Protein AF-A0A349J8S7-F1 (afdb_monomer)

Foldseek 3Di:
DDDDDDDDDDDDDDDPDDDDDDDDDDPPPDDPPPPPPPPPPDPPPPDPDPPPPPPDDDDDDDDDDDDDDDDPPPDDVVVVVVVVVVVVVVVPDDDDPDDDDDDPCVPVDDPDDDQFDWDWDWDFDADPVRHTDTDIDTDGPDDDDDPPDDDPPDDDDPDDLPPLVVLLPDAQPDDLDPVLLVLLLVVCVVPPCLQQNLLQNRQLHVCSVPDPDRDRLQECVLVPGHLSNQLSCQQPNDDPGHHCPVPAPSSSSSSNSSNSNVSSVLSVLLVVLVVVLVVLVVVCVVPVPPPPSVVVNVVSVVVNVVSVVVSCVSRVDHSNVVVVPDPPPPPPPPDPPDPDPPPDD

Structure (mmCIF, N/CA/C/O backbone):
data_AF-A0A349J8S7-F1
#
_entry.id   AF-A0A349J8S7-F1
#
loop_
_atom_site.group_PDB
_atom_site.id
_atom_site.type_symbol
_atom_site.label_atom_id
_atom_site.label_alt_id
_atom_site.label_comp_id
_atom_site.label_asym_id
_atom_site.label_entity_id
_atom_site.label_seq_id
_atom_site.pdbx_PDB_ins_code
_atom_site.Cartn_x
_atom_site.Cartn_y
_atom_site.Cartn_z
_atom_site.occupancy
_atom_site.B_iso_or_equiv
_atom_site.auth_seq_id
_atom_site.auth_comp_id
_atom_site.auth_asym_id
_atom_site.auth_atom_id
_atom_site.pdbx_PDB_model_num
ATOM 1 N N . MET A 1 1 ? -26.084 45.121 -48.973 1.00 36.34 1 MET A N 1
ATOM 2 C CA . MET A 1 1 ? -25.899 46.391 -48.233 1.00 36.34 1 MET A CA 1
ATOM 3 C C . MET A 1 1 ? -26.269 46.147 -46.775 1.00 36.34 1 MET A C 1
ATOM 5 O O . MET A 1 1 ? -27.250 45.434 -46.602 1.00 36.34 1 MET A O 1
ATOM 9 N N . PRO A 1 2 ? -25.594 46.707 -45.751 1.00 48.50 2 PRO A N 1
ATOM 10 C CA . PRO A 1 2 ? -24.367 47.517 -45.728 1.00 48.50 2 PRO A CA 1
ATOM 11 C C . PRO A 1 2 ? -23.280 46.864 -44.807 1.00 48.50 2 PRO A C 1
ATOM 13 O O . PRO A 1 2 ? -23.563 45.965 -44.027 1.00 48.50 2 PRO A O 1
ATOM 16 N N . SER A 1 3 ? -21.985 47.006 -45.102 1.00 29.94 3 SER A N 1
ATOM 17 C CA . SER A 1 3 ? -21.029 48.027 -44.622 1.00 29.94 3 SER A CA 1
ATOM 18 C C . SER A 1 3 ? -20.182 47.612 -43.407 1.00 29.94 3 SER A C 1
ATOM 20 O O . SER A 1 3 ? -20.653 47.486 -42.282 1.00 29.94 3 SER A O 1
ATOM 22 N N . ALA A 1 4 ? -18.891 47.487 -43.704 1.00 41.19 4 ALA A N 1
ATOM 23 C CA . ALA A 1 4 ? -17.713 47.525 -42.850 1.00 41.19 4 ALA A CA 1
ATOM 24 C C . ALA A 1 4 ? -17.832 48.250 -41.498 1.00 41.19 4 ALA A C 1
ATOM 26 O O . ALA A 1 4 ? -18.293 49.384 -41.427 1.00 41.19 4 ALA A O 1
ATOM 27 N N . THR A 1 5 ? -17.156 47.699 -40.487 1.00 33.62 5 THR A N 1
ATOM 28 C CA . THR A 1 5 ? -16.326 48.521 -39.596 1.00 33.62 5 THR A CA 1
ATOM 29 C C . THR A 1 5 ? -14.959 47.876 -39.380 1.00 33.62 5 THR A C 1
ATOM 31 O O . THR A 1 5 ? -14.798 46.750 -38.924 1.00 33.62 5 THR A O 1
ATOM 34 N N . ARG A 1 6 ? -13.953 48.649 -39.776 1.00 38.03 6 ARG A N 1
ATOM 35 C CA . ARG A 1 6 ? -12.516 48.416 -39.689 1.00 38.03 6 ARG A CA 1
ATOM 36 C C . ARG A 1 6 ? -12.060 48.892 -38.305 1.00 38.03 6 ARG A C 1
ATOM 38 O O . ARG A 1 6 ? -12.249 50.065 -37.998 1.00 38.03 6 ARG A O 1
ATOM 45 N N . ARG A 1 7 ? -11.417 48.050 -37.488 1.00 33.09 7 ARG A N 1
ATOM 46 C CA . ARG A 1 7 ? -10.595 48.523 -36.354 1.00 33.09 7 ARG A CA 1
ATOM 47 C C . ARG A 1 7 ? -9.197 47.915 -36.390 1.00 33.09 7 ARG A C 1
ATOM 49 O O . ARG A 1 7 ? -8.947 46.790 -35.991 1.00 33.09 7 ARG A O 1
ATOM 56 N N . ASN A 1 8 ? -8.351 48.726 -37.011 1.00 31.80 8 ASN A N 1
ATOM 57 C CA . ASN A 1 8 ? -6.968 49.077 -36.720 1.00 31.80 8 ASN A CA 1
ATOM 58 C C . ASN A 1 8 ? -6.092 48.125 -35.880 1.00 31.80 8 ASN A C 1
ATOM 60 O O . ASN A 1 8 ? -6.350 47.865 -34.709 1.00 31.80 8 ASN A O 1
ATOM 64 N N . ARG A 1 9 ? -4.968 47.733 -36.494 1.00 37.19 9 ARG A N 1
ATOM 65 C CA . ARG A 1 9 ? -3.795 47.118 -35.868 1.00 37.19 9 ARG A CA 1
ATOM 66 C C . ARG A 1 9 ? -3.125 48.111 -34.913 1.00 37.19 9 ARG A C 1
ATOM 68 O O . ARG A 1 9 ? -2.659 49.153 -35.363 1.00 37.19 9 ARG A O 1
ATOM 75 N N . SER A 1 10 ? -2.923 47.720 -33.660 1.00 32.47 10 SER A N 1
ATOM 76 C CA . SER A 1 10 ? -1.802 48.203 -32.850 1.00 32.47 10 SER A CA 1
ATOM 77 C C . SER A 1 10 ? -0.837 47.038 -32.621 1.00 32.47 10 SER A C 1
ATOM 79 O O . SER A 1 10 ? -1.149 46.036 -31.984 1.00 32.47 10 SER A O 1
ATOM 81 N N . ARG A 1 11 ? 0.351 47.147 -33.225 1.00 37.38 11 ARG A N 1
ATOM 82 C CA . ARG A 1 11 ? 1.512 46.325 -32.883 1.00 37.38 11 ARG A CA 1
ATOM 83 C C . ARG A 1 11 ? 1.935 46.714 -31.469 1.00 37.38 11 ARG A C 1
ATOM 85 O O . ARG A 1 11 ? 2.412 47.826 -31.277 1.00 37.38 11 ARG A O 1
ATOM 92 N N . VAL A 1 12 ? 1.797 45.803 -30.514 1.00 34.16 12 VAL A N 1
ATOM 93 C CA . VAL A 1 12 ? 2.482 45.904 -29.223 1.00 34.16 12 VAL A CA 1
ATOM 94 C C . VAL A 1 12 ? 3.615 44.888 -29.263 1.00 34.16 12 VAL A C 1
ATOM 96 O O . VAL A 1 12 ? 3.387 43.688 -29.409 1.00 34.16 12 VAL A O 1
ATOM 99 N N . GLY A 1 13 ? 4.844 45.402 -29.274 1.00 29.88 13 GLY A N 1
ATOM 100 C CA . GLY A 1 13 ? 6.060 44.602 -29.267 1.00 29.88 13 GLY A CA 1
ATOM 101 C C . GLY A 1 13 ? 6.158 43.784 -27.985 1.00 29.88 13 GLY A C 1
ATOM 102 O O . GLY A 1 13 ? 5.868 44.275 -26.897 1.00 29.88 13 GLY A O 1
ATOM 103 N N . TRP A 1 14 ? 6.576 42.532 -28.128 1.00 28.39 14 TRP A N 1
ATOM 104 C CA . TRP A 1 14 ? 6.956 41.692 -27.002 1.00 28.39 14 TRP A CA 1
ATOM 105 C C . TRP A 1 14 ? 8.307 42.185 -26.470 1.00 28.39 14 TRP A C 1
ATOM 107 O O . TRP A 1 14 ? 9.257 42.255 -27.255 1.00 28.39 14 TRP A O 1
ATOM 117 N N . PRO A 1 15 ? 8.441 42.527 -25.178 1.00 31.80 15 PRO A N 1
ATOM 118 C CA . PRO A 1 15 ? 9.747 42.816 -24.613 1.00 31.80 15 PRO A CA 1
ATOM 119 C C . PRO A 1 15 ? 10.576 41.528 -24.578 1.00 31.80 15 PRO A C 1
ATOM 121 O O . PRO A 1 15 ? 10.285 40.580 -23.850 1.00 31.80 15 PRO A O 1
ATOM 124 N N . THR A 1 16 ? 11.631 41.494 -25.390 1.00 40.97 16 THR A N 1
ATOM 125 C CA . THR A 1 16 ? 12.710 40.514 -25.303 1.00 40.97 16 THR A CA 1
ATOM 126 C C . THR A 1 16 ? 13.601 40.867 -24.118 1.00 40.97 16 THR A C 1
ATOM 128 O O . THR A 1 16 ? 14.584 41.591 -24.264 1.00 40.97 16 THR A O 1
ATOM 131 N N . THR A 1 17 ? 13.285 40.343 -22.940 1.00 31.23 17 THR A N 1
ATOM 132 C CA . THR A 1 17 ? 14.226 40.295 -21.818 1.00 31.23 17 THR A CA 1
ATOM 133 C C . THR A 1 17 ? 14.377 38.845 -21.373 1.00 31.23 17 THR A C 1
ATOM 135 O O . THR A 1 17 ? 13.519 38.256 -20.725 1.00 31.23 17 THR A O 1
ATOM 138 N N . ARG A 1 18 ? 15.492 38.231 -21.789 1.00 31.16 18 ARG A N 1
ATOM 139 C CA . ARG A 1 18 ? 15.965 36.953 -21.243 1.00 31.16 18 ARG A CA 1
ATOM 140 C C . ARG A 1 18 ? 16.332 37.169 -19.771 1.00 31.16 18 ARG A C 1
ATOM 142 O O . ARG A 1 18 ? 17.189 38.015 -19.515 1.00 31.16 18 ARG A O 1
ATOM 149 N N . PRO A 1 19 ? 15.808 36.386 -18.817 1.00 31.06 19 PRO A N 1
ATOM 150 C CA . PRO A 1 19 ? 16.457 36.258 -17.525 1.00 31.06 19 PRO A CA 1
ATOM 151 C C . PRO A 1 19 ? 17.762 35.482 -17.726 1.00 31.06 19 PRO A C 1
ATOM 153 O O . PRO A 1 19 ? 17.784 34.423 -18.359 1.00 31.06 19 PRO A O 1
ATOM 156 N N . SER A 1 20 ? 18.863 36.028 -17.219 1.00 30.11 20 SER A N 1
ATOM 157 C CA . SER A 1 20 ? 20.150 35.349 -17.156 1.00 30.11 20 SER A CA 1
ATOM 158 C C . SER A 1 20 ? 20.009 34.066 -16.333 1.00 30.11 20 SER A C 1
ATOM 160 O O . SER A 1 20 ? 19.660 34.083 -15.155 1.00 30.11 20 SER A O 1
ATOM 162 N N . ALA A 1 21 ? 20.271 32.927 -16.971 1.00 30.14 21 ALA A N 1
ATOM 163 C CA . ALA A 1 21 ? 20.356 31.646 -16.294 1.00 30.14 21 ALA A CA 1
ATOM 164 C C . ALA A 1 21 ? 21.567 31.664 -15.349 1.00 30.14 21 ALA A C 1
ATOM 166 O O . ALA A 1 21 ? 22.716 31.572 -15.788 1.00 30.14 21 ALA A O 1
ATOM 167 N N . SER A 1 22 ? 21.319 31.778 -14.045 1.00 30.50 22 SER A N 1
ATOM 168 C CA . SER A 1 22 ? 22.316 31.442 -13.040 1.00 30.50 22 SER A CA 1
ATOM 169 C C . SER A 1 22 ? 22.595 29.938 -13.137 1.00 30.50 22 SER A C 1
ATOM 171 O O . SER A 1 22 ? 21.717 29.089 -12.981 1.00 30.50 22 SER A O 1
ATOM 173 N N . ARG A 1 23 ? 23.841 29.592 -13.475 1.00 37.34 23 ARG A N 1
ATOM 174 C CA . ARG A 1 23 ? 24.335 28.212 -13.478 1.00 37.34 23 ARG A CA 1
ATOM 175 C C . ARG A 1 23 ? 24.343 27.681 -12.045 1.00 37.34 23 ARG A C 1
ATOM 177 O O . ARG A 1 23 ? 25.312 27.871 -11.320 1.00 37.34 23 ARG A O 1
ATOM 184 N N . ALA A 1 24 ? 23.297 26.962 -11.664 1.00 29.41 24 ALA A N 1
ATOM 185 C CA . ALA A 1 24 ? 23.321 26.044 -10.534 1.00 29.41 24 ALA A CA 1
ATOM 186 C C . ALA A 1 24 ? 23.024 24.639 -11.070 1.00 29.41 24 ALA A C 1
ATOM 188 O O . ALA A 1 24 ? 21.874 24.259 -11.271 1.00 29.41 24 ALA A O 1
ATOM 189 N N . GLY A 1 25 ? 24.085 23.891 -11.385 1.00 33.78 25 GLY A N 1
ATOM 190 C CA . GLY A 1 25 ? 23.973 22.492 -11.798 1.00 33.78 25 GLY A CA 1
ATOM 191 C C . GLY A 1 25 ? 23.400 21.609 -10.679 1.00 33.78 25 GLY A C 1
ATOM 192 O O . GLY A 1 25 ? 23.454 21.986 -9.504 1.00 33.78 25 GLY A O 1
ATOM 193 N N . PRO A 1 26 ? 22.866 20.421 -11.008 1.00 31.34 26 PRO A N 1
ATOM 194 C CA . PRO A 1 26 ? 22.327 19.512 -10.006 1.00 31.34 26 PRO A CA 1
ATOM 195 C C . PRO A 1 26 ? 23.436 19.078 -9.040 1.00 31.34 26 PRO A C 1
ATOM 197 O O . PRO A 1 26 ? 24.468 18.531 -9.442 1.00 31.34 26 PRO A O 1
ATOM 200 N N . ARG A 1 27 ? 23.224 19.329 -7.742 1.00 29.59 27 ARG A N 1
ATOM 201 C CA . ARG A 1 27 ? 24.098 18.846 -6.670 1.00 29.59 27 ARG A CA 1
ATOM 202 C C . ARG A 1 27 ? 24.069 17.319 -6.685 1.00 29.59 27 ARG A C 1
ATOM 204 O O . ARG A 1 27 ? 23.080 16.694 -6.315 1.00 29.59 27 ARG A O 1
ATOM 211 N N . ARG A 1 28 ? 25.175 16.729 -7.137 1.00 27.38 28 ARG A N 1
ATOM 212 C CA . ARG A 1 28 ? 25.479 15.301 -7.020 1.00 27.38 28 ARG A CA 1
ATOM 213 C C . ARG A 1 28 ? 25.422 14.927 -5.537 1.00 27.38 28 ARG A C 1
ATOM 215 O O . ARG A 1 28 ? 26.274 15.368 -4.767 1.00 27.38 28 ARG A O 1
ATOM 222 N N . TRP A 1 29 ? 24.453 14.109 -5.142 1.00 25.08 29 TRP A N 1
ATOM 223 C CA . TRP A 1 29 ? 24.504 13.410 -3.863 1.00 25.08 29 TRP A CA 1
ATOM 224 C C . TRP A 1 29 ? 25.683 12.431 -3.917 1.00 25.08 29 TRP A C 1
ATOM 226 O O . TRP A 1 29 ? 25.614 11.375 -4.541 1.00 25.08 29 TRP A O 1
ATOM 236 N N . ARG A 1 30 ? 26.819 12.831 -3.336 1.00 27.11 30 ARG A N 1
ATOM 237 C CA . ARG A 1 30 ? 27.933 11.929 -3.035 1.00 27.11 30 ARG A CA 1
ATOM 238 C C . ARG A 1 30 ? 27.536 11.141 -1.791 1.00 27.11 30 ARG A C 1
ATOM 240 O O . ARG A 1 30 ? 27.530 11.693 -0.697 1.00 27.11 30 ARG A O 1
ATOM 247 N N . LEU A 1 31 ? 27.199 9.867 -1.967 1.00 30.06 31 LEU A N 1
ATOM 248 C CA . LEU A 1 31 ? 27.189 8.918 -0.857 1.00 30.06 31 LEU A CA 1
ATOM 249 C C . LEU A 1 31 ? 28.616 8.843 -0.280 1.00 30.06 31 LEU A C 1
ATOM 251 O O . LEU A 1 31 ? 29.570 8.781 -1.066 1.00 30.06 31 LEU A O 1
ATOM 255 N N . PRO A 1 32 ? 28.805 8.853 1.050 1.00 27.39 32 PRO A N 1
ATOM 256 C CA . PRO A 1 32 ? 30.096 8.526 1.629 1.00 27.39 32 PRO A CA 1
ATOM 257 C C . PRO A 1 32 ? 30.389 7.053 1.323 1.00 27.39 32 PRO A C 1
ATOM 259 O O . PRO A 1 32 ? 29.716 6.151 1.818 1.00 27.39 32 PRO A O 1
ATOM 262 N N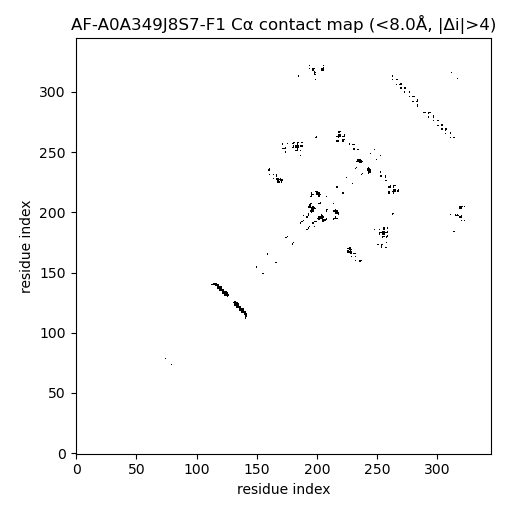 . MET A 1 33 ? 31.383 6.816 0.465 1.00 26.75 33 MET A N 1
ATOM 263 C CA . MET A 1 33 ? 31.982 5.499 0.262 1.00 26.75 33 MET A CA 1
ATOM 264 C C . MET A 1 33 ? 32.476 4.992 1.618 1.00 26.75 33 MET A C 1
ATOM 266 O O . MET A 1 33 ? 33.454 5.505 2.167 1.00 26.75 33 MET A O 1
ATOM 270 N N . ARG A 1 34 ? 31.790 3.991 2.171 1.00 28.05 34 ARG A N 1
ATOM 271 C CA . ARG A 1 34 ? 32.289 3.216 3.302 1.00 28.05 34 ARG A CA 1
ATOM 272 C C . ARG A 1 34 ? 33.527 2.475 2.809 1.00 28.05 34 ARG A C 1
ATOM 274 O O . ARG A 1 34 ? 33.451 1.647 1.906 1.00 28.05 34 ARG A O 1
ATOM 281 N N . ASN A 1 35 ? 34.677 2.853 3.351 1.00 31.41 35 ASN A N 1
ATOM 282 C CA . ASN A 1 35 ? 35.974 2.296 3.004 1.00 31.41 35 ASN A CA 1
ATOM 283 C C . ASN A 1 35 ? 36.093 0.889 3.609 1.00 31.41 35 ASN A C 1
ATOM 285 O O . ASN A 1 35 ? 36.685 0.706 4.671 1.00 31.41 35 ASN A O 1
ATOM 289 N N . GLU A 1 36 ? 35.490 -0.108 2.966 1.00 30.56 36 GLU A N 1
ATOM 290 C CA . GLU A 1 36 ? 35.790 -1.503 3.264 1.00 30.56 36 GLU A CA 1
ATOM 291 C C . GLU A 1 36 ? 37.111 -1.860 2.587 1.00 30.56 36 GLU A C 1
ATOM 293 O O . GLU A 1 36 ? 37.172 -2.219 1.411 1.00 30.56 36 GLU A O 1
ATOM 298 N N . ARG A 1 37 ? 38.199 -1.741 3.357 1.00 30.02 37 ARG A N 1
ATOM 299 C CA . ARG A 1 37 ? 39.481 -2.370 3.036 1.00 30.02 37 ARG A CA 1
ATOM 300 C C . ARG A 1 37 ? 39.265 -3.883 2.959 1.00 30.02 37 ARG A C 1
ATOM 302 O O . ARG A 1 37 ? 39.453 -4.591 3.945 1.00 30.02 37 ARG A O 1
ATOM 309 N N . ARG A 1 38 ? 38.906 -4.401 1.784 1.00 33.16 38 ARG A N 1
ATOM 310 C CA . ARG A 1 38 ? 39.149 -5.809 1.469 1.00 33.16 38 ARG A CA 1
ATOM 311 C C . ARG A 1 38 ? 40.657 -5.972 1.339 1.00 33.16 38 ARG A C 1
ATOM 313 O O . ARG A 1 38 ? 41.271 -5.416 0.430 1.00 33.16 38 ARG A O 1
ATOM 320 N N . LYS A 1 39 ? 41.256 -6.689 2.294 1.00 27.20 39 LYS A N 1
ATOM 321 C CA . LYS A 1 39 ? 42.612 -7.225 2.165 1.00 27.20 39 LYS A CA 1
ATOM 322 C C . LYS A 1 39 ? 42.675 -7.981 0.839 1.00 27.20 39 LYS A C 1
ATOM 324 O O . LYS A 1 39 ? 42.011 -8.998 0.670 1.00 27.20 39 LYS A O 1
ATOM 329 N N . ALA A 1 40 ? 43.442 -7.447 -0.104 1.00 30.39 40 ALA A N 1
ATOM 330 C CA . ALA A 1 40 ? 43.880 -8.187 -1.268 1.00 30.39 40 ALA A CA 1
ATOM 331 C C . ALA A 1 40 ? 44.886 -9.233 -0.778 1.00 30.39 40 ALA A C 1
ATOM 333 O O . ALA A 1 40 ? 46.055 -8.925 -0.557 1.00 30.39 40 ALA A O 1
ATOM 334 N N . GLU A 1 41 ? 44.426 -10.460 -0.551 1.00 32.09 41 GLU A N 1
ATOM 335 C CA . GLU A 1 41 ? 45.334 -11.597 -0.488 1.00 32.09 41 GLU A CA 1
ATOM 336 C C . GLU A 1 41 ? 45.823 -11.875 -1.909 1.00 32.09 41 GLU A C 1
ATOM 338 O O . GLU A 1 41 ? 45.068 -12.250 -2.807 1.00 32.09 41 GLU A O 1
ATOM 343 N N . GLY A 1 42 ? 47.108 -11.594 -2.122 1.00 33.72 42 GLY A N 1
ATOM 344 C CA . GLY A 1 42 ? 47.819 -11.864 -3.359 1.00 33.72 42 GLY A CA 1
ATOM 345 C C . GLY A 1 42 ? 47.888 -13.363 -3.628 1.00 33.72 42 GLY A C 1
ATOM 346 O O . GLY A 1 42 ? 48.829 -14.038 -3.218 1.00 33.72 42 GLY A O 1
ATOM 347 N N . GLY A 1 43 ? 46.913 -13.873 -4.375 1.00 26.61 43 GLY A N 1
ATOM 348 C CA . GLY A 1 43 ? 46.993 -15.168 -5.033 1.00 26.61 43 GLY A CA 1
ATOM 349 C C . GLY A 1 43 ? 47.994 -15.098 -6.183 1.00 26.61 43 GLY A C 1
ATOM 350 O O . GLY A 1 43 ? 47.661 -14.698 -7.297 1.00 26.61 43 GLY A O 1
ATOM 351 N N . ARG A 1 44 ? 49.244 -15.465 -5.894 1.00 26.94 44 ARG A N 1
ATOM 352 C CA . ARG A 1 44 ? 50.320 -15.709 -6.861 1.00 26.94 44 ARG A CA 1
ATOM 353 C C . ARG A 1 44 ? 49.782 -16.612 -7.984 1.00 26.94 44 ARG A C 1
ATOM 355 O O . ARG A 1 44 ? 49.607 -17.809 -7.772 1.00 26.94 44 ARG A O 1
ATOM 362 N N . ARG A 1 45 ? 49.524 -16.047 -9.173 1.00 33.84 45 ARG A N 1
ATOM 363 C CA . ARG A 1 45 ? 49.237 -16.809 -10.400 1.00 33.84 45 ARG A CA 1
ATOM 364 C C . ARG A 1 45 ? 50.442 -17.706 -10.687 1.00 33.84 45 ARG A C 1
ATOM 366 O O . ARG A 1 45 ? 51.426 -17.257 -11.264 1.00 33.84 45 ARG A O 1
ATOM 373 N N . LYS A 1 46 ? 50.389 -18.968 -10.259 1.00 33.66 46 LYS A N 1
ATOM 374 C CA . LYS A 1 46 ? 51.223 -20.010 -10.854 1.00 33.66 46 LYS A CA 1
ATOM 375 C C . LYS A 1 46 ? 50.590 -20.315 -12.203 1.00 33.66 46 LYS A C 1
ATOM 377 O O . LYS A 1 46 ? 49.475 -20.821 -12.259 1.00 33.66 46 LYS A O 1
ATOM 382 N N . GLY A 1 47 ? 51.271 -19.919 -13.274 1.00 29.56 47 GLY A N 1
ATOM 383 C CA . GLY A 1 47 ? 50.920 -20.358 -14.612 1.00 29.56 47 GLY A CA 1
ATOM 384 C C . GLY A 1 47 ? 50.951 -21.879 -14.643 1.00 29.56 47 GLY A C 1
ATOM 385 O O . GLY A 1 47 ? 52.004 -22.481 -14.447 1.00 29.56 47 GLY A O 1
ATOM 386 N N . CYS A 1 48 ? 49.799 -22.498 -14.875 1.00 30.08 48 CYS A N 1
ATOM 387 C CA . CYS A 1 48 ? 49.771 -23.822 -15.463 1.00 30.08 48 CYS A CA 1
ATOM 388 C C . CYS A 1 48 ? 50.210 -23.630 -16.911 1.00 30.08 48 CYS A C 1
ATOM 390 O O . CYS A 1 48 ? 49.426 -23.263 -17.780 1.00 30.08 48 CYS A O 1
ATOM 392 N N . THR A 1 49 ? 51.506 -23.799 -17.152 1.00 33.03 49 THR A N 1
ATOM 393 C CA . THR A 1 49 ? 52.004 -24.166 -18.470 1.00 33.03 49 THR A CA 1
ATOM 394 C C . THR A 1 49 ? 51.204 -25.380 -18.926 1.00 33.03 49 THR A C 1
ATOM 396 O O . THR A 1 49 ? 51.302 -26.444 -18.312 1.00 33.03 49 THR A O 1
ATOM 399 N N . ASN A 1 50 ? 50.405 -25.220 -19.978 1.00 35.03 50 ASN A N 1
ATOM 400 C CA . ASN A 1 50 ? 49.916 -26.344 -20.758 1.00 35.03 50 ASN A CA 1
ATOM 401 C C . ASN A 1 50 ? 51.148 -27.068 -21.305 1.00 35.03 50 ASN A C 1
ATOM 403 O O . ASN A 1 50 ? 51.742 -26.644 -22.295 1.00 35.03 50 ASN A O 1
ATOM 407 N N . ALA A 1 51 ? 51.564 -28.134 -20.626 1.00 31.36 51 ALA A N 1
ATOM 408 C CA . ALA A 1 51 ? 52.469 -29.110 -21.197 1.00 31.36 51 ALA A CA 1
ATOM 409 C C . ALA A 1 51 ? 51.691 -29.842 -22.295 1.00 31.36 51 ALA A C 1
ATOM 411 O O . ALA A 1 51 ? 51.040 -30.856 -22.058 1.00 31.36 51 ALA A O 1
ATOM 412 N N . VAL A 1 52 ? 51.718 -29.281 -23.503 1.00 34.66 52 VAL A N 1
ATOM 413 C CA . VAL A 1 52 ? 51.416 -30.024 -24.722 1.00 34.66 52 VAL A CA 1
ATOM 414 C C . VAL A 1 52 ? 52.527 -31.059 -24.849 1.00 34.66 52 VAL A C 1
ATOM 416 O O . VAL A 1 52 ? 53.640 -30.746 -25.270 1.00 34.66 52 VAL A O 1
ATOM 419 N N . VAL A 1 53 ? 52.257 -32.289 -24.419 1.00 32.53 53 VAL A N 1
ATOM 420 C CA . VAL A 1 53 ? 53.137 -33.423 -24.699 1.00 32.53 53 VAL A CA 1
ATOM 421 C C . VAL A 1 53 ? 52.980 -33.734 -26.185 1.00 32.53 53 VAL A C 1
ATOM 423 O O . VAL A 1 53 ? 52.075 -34.450 -26.603 1.00 32.53 53 VAL A O 1
ATOM 426 N N . ALA A 1 54 ? 53.844 -33.135 -27.002 1.00 33.94 54 ALA A N 1
ATOM 427 C CA . ALA A 1 54 ? 54.030 -33.536 -28.384 1.00 33.94 54 ALA A CA 1
ATOM 428 C C . ALA A 1 54 ? 54.646 -34.942 -28.389 1.00 33.94 54 ALA A C 1
ATOM 430 O O . ALA A 1 54 ? 55.836 -35.114 -28.119 1.00 33.94 54 ALA A O 1
ATOM 431 N N . VAL A 1 55 ? 53.834 -35.959 -28.678 1.00 33.19 55 VAL A N 1
ATOM 432 C CA . VAL A 1 55 ? 54.326 -37.313 -28.950 1.00 33.19 55 VAL A CA 1
ATOM 433 C C . VAL A 1 55 ? 55.030 -37.274 -30.305 1.00 33.19 55 VAL A C 1
ATOM 435 O O . VAL A 1 55 ? 54.407 -37.323 -31.363 1.00 33.19 55 VAL A O 1
ATOM 438 N N . ARG A 1 56 ? 56.354 -37.119 -30.275 1.00 34.09 56 ARG A N 1
ATOM 439 C CA . ARG A 1 56 ? 57.215 -37.230 -31.452 1.00 34.09 56 ARG A CA 1
ATOM 440 C C . ARG A 1 56 ? 57.365 -38.720 -31.765 1.00 34.09 56 ARG A C 1
ATOM 442 O O . ARG A 1 56 ? 58.048 -39.434 -31.040 1.00 34.09 56 ARG A O 1
ATOM 449 N N . ALA A 1 57 ? 56.704 -39.197 -32.816 1.00 37.44 57 ALA A N 1
ATOM 450 C CA . ALA A 1 57 ? 56.892 -40.555 -33.314 1.00 37.44 57 ALA A CA 1
ATOM 451 C C . ALA A 1 57 ? 58.275 -40.667 -33.979 1.00 37.44 57 ALA A C 1
ATOM 453 O O . ALA A 1 57 ? 58.454 -40.282 -35.132 1.00 37.44 57 ALA A O 1
ATOM 454 N N . SER A 1 58 ? 59.271 -41.163 -33.246 1.00 39.38 58 SER A N 1
ATOM 455 C CA . SER A 1 58 ? 60.527 -41.642 -33.823 1.00 39.38 58 SER A CA 1
ATOM 456 C C . SER A 1 58 ? 60.347 -43.103 -34.234 1.00 39.38 58 SER A C 1
ATOM 458 O O . SER A 1 58 ? 60.204 -43.983 -33.387 1.00 39.38 58 SER A O 1
ATOM 460 N N . HIS A 1 59 ? 60.317 -43.357 -35.542 1.00 42.56 59 HIS A N 1
ATOM 461 C CA . HIS A 1 59 ? 60.503 -44.696 -36.090 1.00 42.56 59 HIS A CA 1
ATOM 462 C C . HIS A 1 59 ? 61.956 -45.108 -35.886 1.00 42.56 59 HIS A C 1
ATOM 464 O O . HIS A 1 59 ? 62.827 -44.655 -36.623 1.00 42.56 59 HIS A O 1
ATOM 470 N N . ASP A 1 60 ? 62.191 -45.981 -34.912 1.00 36.25 60 ASP A N 1
ATOM 471 C CA . ASP A 1 60 ? 63.441 -46.718 -34.811 1.00 36.25 60 ASP A CA 1
ATOM 472 C C . ASP A 1 60 ? 63.125 -48.217 -34.772 1.00 36.25 60 ASP A C 1
ATOM 474 O O . ASP A 1 60 ? 62.411 -48.709 -33.895 1.00 36.25 60 ASP A O 1
ATOM 478 N N . ARG A 1 61 ? 63.562 -48.929 -35.815 1.00 47.56 61 ARG A N 1
ATOM 479 C CA . ARG A 1 61 ? 63.384 -50.376 -35.967 1.00 47.56 61 ARG A CA 1
ATOM 480 C C . ARG A 1 61 ? 64.574 -51.053 -35.308 1.00 47.56 61 ARG A C 1
ATOM 482 O O . ARG A 1 61 ? 65.659 -51.068 -35.875 1.00 47.56 61 ARG A O 1
ATOM 489 N N . SER A 1 62 ? 64.354 -51.661 -34.150 1.00 41.78 62 SER A N 1
ATOM 490 C CA . SER A 1 62 ? 65.293 -52.610 -33.546 1.00 41.78 62 SER A CA 1
ATOM 491 C C . SER A 1 62 ? 64.576 -53.931 -33.242 1.00 41.78 62 SER A C 1
ATOM 493 O O . SER A 1 62 ? 63.392 -53.906 -32.896 1.00 41.78 62 SER A O 1
ATOM 495 N N . PRO A 1 63 ? 65.237 -55.088 -33.436 1.00 46.38 63 PRO A N 1
ATOM 496 C CA . PRO A 1 63 ? 64.580 -56.385 -33.428 1.00 46.38 63 PRO A CA 1
ATOM 497 C C . PRO A 1 63 ? 64.218 -56.838 -32.013 1.00 46.38 63 PRO A C 1
ATOM 499 O O . PRO A 1 63 ? 64.888 -56.526 -31.031 1.00 46.38 63 PRO A O 1
ATOM 502 N N . MET A 1 64 ? 63.126 -57.594 -31.960 1.00 46.03 64 MET A N 1
ATOM 503 C CA . MET A 1 64 ? 62.506 -58.166 -30.774 1.00 46.03 64 MET A CA 1
ATOM 504 C C . MET A 1 64 ? 63.510 -58.948 -29.917 1.00 46.03 64 MET A C 1
ATOM 506 O O . MET A 1 64 ? 64.068 -59.951 -30.357 1.00 46.03 64 MET A O 1
ATOM 510 N N . SER A 1 65 ? 63.650 -58.539 -28.660 1.00 44.53 65 SER A N 1
ATOM 511 C CA . SER A 1 65 ? 64.061 -59.414 -27.567 1.00 44.53 65 SER A CA 1
ATOM 512 C C . SER A 1 65 ? 63.011 -59.319 -26.462 1.00 44.53 65 SER A C 1
ATOM 514 O O . SER A 1 65 ? 62.640 -58.245 -25.992 1.00 44.53 65 SER A O 1
ATOM 516 N N . SER A 1 66 ? 62.440 -60.471 -26.138 1.00 51.16 66 SER A N 1
ATOM 517 C CA . SER A 1 66 ? 61.299 -60.654 -25.249 1.00 51.16 66 SER A CA 1
ATOM 518 C C . SER A 1 66 ? 61.617 -60.209 -23.814 1.00 51.16 66 SER A C 1
ATOM 520 O O . SER A 1 66 ? 62.505 -60.809 -23.203 1.00 51.16 66 SER A O 1
ATOM 522 N N . PRO A 1 67 ? 60.883 -59.256 -23.204 1.00 48.97 67 PRO A N 1
ATOM 523 C 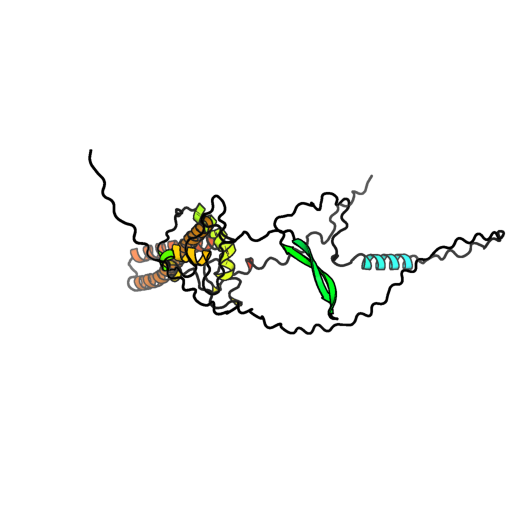CA . PRO A 1 67 ? 60.883 -59.129 -21.760 1.00 48.97 67 PRO A CA 1
ATOM 524 C C . PRO A 1 67 ? 59.843 -60.087 -21.177 1.00 48.97 67 PRO A C 1
ATOM 526 O O . PRO A 1 67 ? 58.658 -60.080 -21.510 1.00 48.97 67 PRO A O 1
ATOM 529 N N . ILE A 1 68 ? 60.349 -60.944 -20.306 1.00 50.62 68 ILE A N 1
ATOM 530 C CA . ILE A 1 68 ? 59.629 -61.899 -19.479 1.00 50.62 68 ILE A CA 1
ATOM 531 C C . ILE A 1 68 ? 58.493 -61.181 -18.734 1.00 50.62 68 ILE A C 1
ATOM 533 O O . ILE A 1 68 ? 58.714 -60.250 -17.962 1.00 50.62 68 ILE A O 1
ATOM 537 N N . ILE A 1 69 ? 57.266 -61.648 -18.963 1.00 54.59 69 ILE A N 1
ATOM 538 C CA . ILE A 1 69 ? 56.074 -61.309 -18.185 1.00 54.59 69 ILE A CA 1
ATO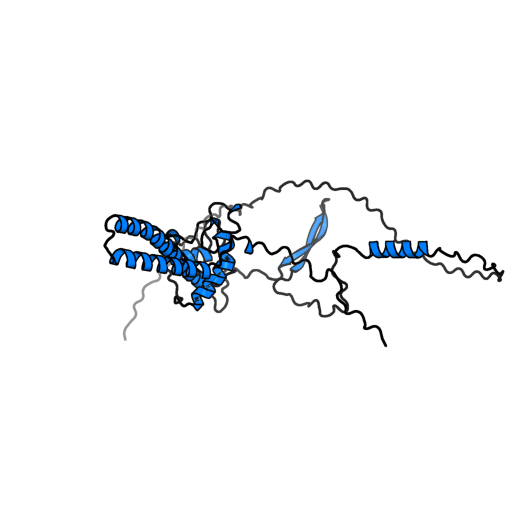M 539 C C . ILE A 1 69 ? 56.286 -61.867 -16.775 1.00 54.59 69 ILE A C 1
ATOM 541 O O . ILE A 1 69 ? 56.107 -63.063 -16.563 1.00 54.59 69 ILE A O 1
ATOM 545 N N . SER A 1 70 ? 56.679 -61.042 -15.802 1.00 46.84 70 SER A N 1
ATOM 546 C CA . SER A 1 70 ? 56.558 -61.434 -14.392 1.00 46.84 70 SER A CA 1
ATOM 547 C C . SER A 1 70 ? 56.599 -60.243 -13.440 1.00 46.84 70 SER A C 1
ATOM 549 O O . SER A 1 70 ? 57.629 -59.861 -12.895 1.00 46.84 70 SER A O 1
ATOM 551 N N . SER A 1 71 ? 55.441 -59.621 -13.266 1.00 50.59 71 SER A N 1
ATOM 552 C CA . SER A 1 71 ? 54.906 -59.209 -11.963 1.00 50.59 71 SER A CA 1
ATOM 553 C C . SER A 1 71 ? 53.612 -58.460 -12.240 1.00 50.59 71 SER A C 1
ATOM 555 O O . SER A 1 71 ? 53.574 -57.244 -12.404 1.00 50.59 71 SER A O 1
ATOM 557 N N . ALA A 1 72 ? 52.513 -59.211 -12.328 1.00 56.41 72 ALA A N 1
ATOM 558 C CA . ALA A 1 72 ? 51.206 -58.611 -12.138 1.00 56.41 72 ALA A CA 1
ATOM 559 C C . ALA A 1 72 ? 51.229 -57.985 -10.739 1.00 56.41 72 ALA A C 1
ATOM 561 O O . ALA A 1 72 ? 51.201 -58.711 -9.743 1.00 56.41 72 ALA A O 1
ATOM 562 N N . PHE A 1 73 ? 51.361 -56.660 -10.661 1.00 55.16 73 PHE A N 1
ATOM 563 C CA . PHE A 1 73 ? 51.155 -55.905 -9.432 1.00 55.16 73 PHE A CA 1
ATOM 564 C C . PHE A 1 73 ? 49.700 -56.156 -9.019 1.00 55.16 73 PHE A C 1
ATOM 566 O O . PHE A 1 73 ? 48.774 -55.482 -9.466 1.00 55.16 73 PHE A O 1
ATOM 573 N N . ARG A 1 74 ? 49.480 -57.219 -8.238 1.00 61.06 74 ARG A N 1
ATOM 574 C CA . ARG A 1 74 ? 48.189 -57.532 -7.633 1.00 61.06 74 ARG A CA 1
ATOM 575 C C . ARG A 1 74 ? 47.969 -56.468 -6.572 1.00 61.06 74 ARG A C 1
ATOM 577 O O . ARG A 1 74 ? 48.426 -56.614 -5.442 1.00 61.06 74 ARG A O 1
ATOM 584 N N . LEU A 1 75 ? 47.331 -55.368 -6.960 1.00 63.41 75 LEU A N 1
ATOM 585 C CA . LEU A 1 75 ? 46.813 -54.407 -5.998 1.00 63.41 75 LEU A CA 1
ATOM 586 C C . LEU A 1 75 ? 45.939 -55.190 -5.008 1.00 63.41 75 LEU A C 1
ATOM 588 O O . LEU A 1 75 ? 45.064 -55.944 -5.448 1.00 63.41 75 LEU A O 1
ATOM 592 N N . PRO A 1 76 ? 46.191 -55.089 -3.692 1.00 77.25 76 PRO A N 1
ATOM 593 C CA . PRO A 1 76 ? 45.368 -55.790 -2.726 1.00 77.25 76 PRO A CA 1
ATOM 594 C C . PRO A 1 76 ? 43.931 -55.261 -2.839 1.00 77.25 76 PRO A C 1
ATOM 596 O O . PRO A 1 76 ? 43.739 -54.066 -3.085 1.00 77.25 76 PRO A O 1
ATOM 599 N N . PRO A 1 77 ? 42.906 -56.107 -2.646 1.00 73.25 77 PRO A N 1
ATOM 600 C CA . PRO A 1 77 ? 41.506 -55.692 -2.759 1.00 73.25 77 PRO A CA 1
ATOM 601 C C . PRO A 1 77 ? 41.170 -54.506 -1.837 1.00 73.25 77 PRO A C 1
ATOM 603 O O . PRO A 1 77 ? 40.327 -53.680 -2.174 1.00 73.25 77 PRO A O 1
ATOM 606 N N . SER A 1 78 ? 41.901 -54.345 -0.729 1.00 78.94 78 SER A N 1
ATOM 607 C CA . SER A 1 78 ? 41.812 -53.185 0.163 1.00 78.94 78 SER A CA 1
ATOM 608 C C . SER A 1 78 ? 42.198 -51.854 -0.496 1.00 78.94 78 SER A C 1
ATOM 610 O O . SER A 1 78 ? 41.580 -50.839 -0.191 1.00 78.94 78 SER A O 1
ATOM 612 N N . ALA A 1 79 ? 43.158 -51.830 -1.427 1.00 80.75 79 ALA A N 1
ATOM 613 C CA . ALA A 1 79 ? 43.558 -50.611 -2.134 1.00 80.75 79 ALA A CA 1
ATOM 614 C C . ALA A 1 79 ? 42.483 -50.138 -3.128 1.00 80.75 79 ALA A C 1
ATOM 616 O O . ALA A 1 79 ? 42.270 -48.937 -3.277 1.00 80.75 79 ALA A O 1
ATOM 617 N N . LEU A 1 80 ? 41.764 -51.074 -3.758 1.00 80.00 80 LEU A N 1
ATOM 618 C CA . LEU A 1 80 ? 40.622 -50.765 -4.626 1.00 80.00 80 LEU A CA 1
ATOM 619 C C . LEU A 1 80 ? 39.436 -50.215 -3.828 1.00 80.00 80 LEU A C 1
ATOM 621 O O . LEU A 1 80 ? 38.822 -49.238 -4.249 1.00 80.00 80 LEU A O 1
ATOM 625 N N . VAL A 1 81 ? 39.154 -50.787 -2.654 1.00 82.56 81 VAL A N 1
ATOM 626 C CA . VAL A 1 81 ? 38.095 -50.296 -1.754 1.00 82.56 81 VAL A CA 1
ATOM 627 C C . VAL A 1 81 ? 38.417 -48.892 -1.244 1.00 82.56 81 VAL A C 1
ATOM 629 O O . VAL A 1 81 ? 37.550 -48.022 -1.252 1.00 82.56 81 VAL A O 1
ATOM 632 N N . LEU A 1 82 ? 39.669 -48.639 -0.856 1.00 83.19 82 LEU A N 1
ATOM 633 C CA . LEU A 1 82 ? 40.083 -47.327 -0.364 1.00 83.19 82 LEU A CA 1
ATOM 634 C C . LEU A 1 82 ? 40.044 -46.267 -1.477 1.00 83.19 82 LEU A C 1
ATOM 636 O O . LEU A 1 82 ? 39.568 -45.158 -1.250 1.00 83.19 82 LEU A O 1
ATOM 640 N N . ALA A 1 83 ? 40.466 -46.618 -2.696 1.00 83.62 83 ALA A N 1
ATOM 641 C CA . ALA A 1 83 ? 40.361 -45.738 -3.858 1.00 83.62 83 ALA A CA 1
ATOM 642 C C . ALA A 1 83 ? 38.899 -45.430 -4.221 1.00 83.62 83 ALA A C 1
ATOM 644 O O . ALA A 1 83 ? 38.566 -44.274 -4.475 1.00 83.62 83 ALA A O 1
ATOM 645 N N . ALA A 1 84 ? 38.017 -46.434 -4.189 1.00 82.44 84 ALA A N 1
ATOM 646 C CA . ALA A 1 84 ? 36.587 -46.251 -4.423 1.00 82.44 84 ALA A CA 1
ATOM 647 C C . ALA A 1 84 ? 35.942 -45.355 -3.354 1.00 82.44 84 ALA A C 1
ATOM 649 O O . ALA A 1 84 ? 35.164 -44.467 -3.689 1.00 82.44 84 ALA A O 1
ATOM 650 N N . MET A 1 85 ? 36.316 -45.527 -2.083 1.00 81.81 85 MET A N 1
ATOM 651 C CA . MET A 1 85 ? 35.819 -44.711 -0.975 1.00 81.81 85 MET A CA 1
ATOM 652 C C . MET A 1 85 ? 36.290 -43.250 -1.076 1.00 81.81 85 MET A C 1
ATOM 654 O O . MET A 1 85 ? 35.502 -42.334 -0.850 1.00 81.81 85 MET A O 1
ATOM 658 N N . VAL A 1 86 ? 37.542 -43.013 -1.482 1.00 81.12 86 VAL A N 1
ATOM 659 C CA . VAL A 1 86 ? 38.057 -41.658 -1.750 1.00 81.12 86 VAL A CA 1
ATOM 660 C C . VAL A 1 86 ? 37.342 -41.020 -2.945 1.00 81.12 86 VAL A C 1
ATOM 662 O O . VAL A 1 86 ? 36.952 -39.858 -2.864 1.00 81.12 86 VAL A O 1
ATOM 665 N N . LEU A 1 87 ? 37.101 -41.767 -4.028 1.00 78.38 87 LEU A N 1
ATOM 666 C CA . LEU A 1 87 ? 36.317 -41.283 -5.172 1.00 78.38 87 LEU A CA 1
ATOM 667 C C . LEU A 1 87 ? 34.878 -40.927 -4.779 1.00 78.38 87 LEU A C 1
ATOM 669 O O . LEU A 1 87 ? 34.359 -39.912 -5.238 1.00 78.38 87 LEU A O 1
ATOM 673 N N . PHE A 1 88 ? 34.255 -41.716 -3.903 1.00 77.31 88 PHE A N 1
ATOM 674 C CA . PHE A 1 88 ? 32.905 -41.452 -3.404 1.00 77.31 88 PHE A CA 1
ATOM 675 C C . PHE A 1 88 ? 32.846 -40.169 -2.560 1.00 77.31 88 PHE A C 1
ATOM 677 O O . PHE A 1 88 ? 31.927 -39.368 -2.709 1.00 77.31 88 PHE A O 1
ATOM 684 N N . LEU A 1 89 ? 33.868 -39.919 -1.734 1.00 75.44 89 LEU A N 1
ATOM 685 C CA . LEU A 1 89 ? 33.985 -38.684 -0.950 1.00 75.44 89 LEU A CA 1
ATOM 686 C C . LEU A 1 89 ? 34.230 -37.442 -1.826 1.00 75.44 89 LEU A C 1
ATOM 688 O O . LEU A 1 89 ? 33.757 -36.364 -1.485 1.00 75.44 89 LEU A O 1
ATOM 692 N N . VAL A 1 90 ? 34.927 -37.580 -2.961 1.00 73.69 90 VAL A N 1
ATOM 693 C CA . VAL A 1 90 ? 35.148 -36.482 -3.927 1.00 73.69 90 VAL A CA 1
ATOM 694 C C . VAL A 1 90 ? 33.915 -36.232 -4.807 1.00 73.69 90 VAL A C 1
ATOM 696 O O . VAL A 1 90 ? 33.679 -35.098 -5.223 1.00 73.69 90 VAL A O 1
ATOM 699 N N . ALA A 1 91 ? 33.109 -37.264 -5.076 1.00 71.94 91 ALA A N 1
ATOM 700 C CA . ALA A 1 91 ? 31.862 -37.146 -5.832 1.00 71.94 91 ALA A CA 1
ATOM 701 C C . ALA A 1 91 ? 30.748 -36.426 -5.046 1.00 71.94 91 ALA A C 1
ATOM 703 O O . ALA A 1 91 ? 29.895 -35.781 -5.656 1.00 71.94 91 ALA A O 1
ATOM 704 N N . CYS A 1 92 ? 30.790 -36.462 -3.711 1.00 70.00 92 CYS A N 1
ATOM 705 C CA . CYS A 1 92 ? 29.960 -35.631 -2.835 1.00 70.00 92 CYS A CA 1
ATOM 706 C C . CYS A 1 92 ? 30.514 -34.197 -2.744 1.00 70.00 92 CYS A C 1
ATOM 708 O O . CYS A 1 92 ? 30.977 -33.744 -1.699 1.00 70.00 92 CYS A O 1
ATOM 710 N N . GLY A 1 93 ? 30.503 -33.485 -3.871 1.00 65.56 93 GLY A N 1
ATOM 711 C CA . GLY A 1 93 ? 30.842 -32.065 -3.946 1.00 65.56 93 GLY A CA 1
ATOM 712 C C . GLY A 1 93 ? 29.609 -31.165 -3.814 1.00 65.56 93 GLY A C 1
ATOM 713 O O . GLY A 1 93 ? 28.531 -31.513 -4.286 1.00 65.56 93 GLY A O 1
ATOM 714 N N . ASN A 1 94 ? 29.799 -29.997 -3.192 1.00 68.81 94 ASN A N 1
ATOM 715 C CA . ASN A 1 94 ? 28.797 -28.939 -2.999 1.00 68.81 94 ASN A CA 1
ATOM 716 C C . ASN A 1 94 ? 28.114 -28.480 -4.304 1.00 68.81 94 ASN A C 1
ATOM 718 O O . ASN A 1 94 ? 28.638 -28.705 -5.398 1.00 68.81 94 ASN A O 1
ATOM 722 N N . GLU A 1 95 ? 26.992 -27.758 -4.162 1.00 66.31 95 GLU A N 1
ATOM 723 C CA . GLU A 1 95 ? 26.295 -27.071 -5.259 1.00 66.31 95 GLU A CA 1
ATOM 724 C C . GLU A 1 95 ? 27.279 -26.415 -6.237 1.00 66.31 95 GLU A C 1
ATOM 726 O O . GLU A 1 95 ? 28.182 -25.654 -5.862 1.00 66.31 95 GLU A O 1
ATOM 731 N N . LYS A 1 96 ? 27.120 -26.751 -7.519 1.00 70.44 96 LYS A N 1
ATOM 732 C CA . LYS A 1 96 ? 27.976 -26.225 -8.578 1.00 70.44 96 LYS A CA 1
ATOM 733 C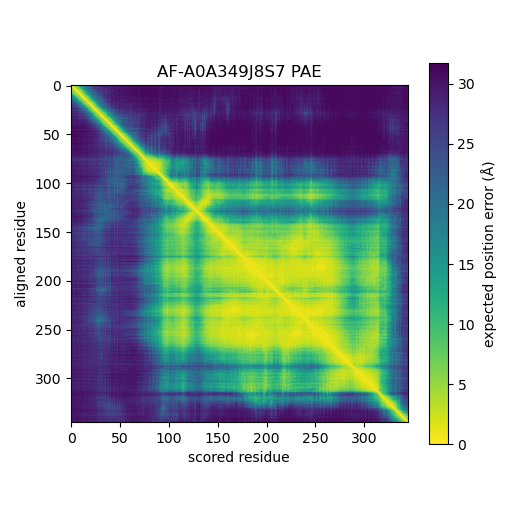 C . LYS A 1 96 ? 27.653 -24.747 -8.776 1.00 70.44 96 LYS A C 1
ATOM 735 O O . LYS A 1 96 ? 26.500 -24.373 -8.945 1.00 70.44 96 LYS A O 1
ATOM 740 N N . LYS A 1 97 ? 28.693 -23.911 -8.773 1.00 71.38 97 LYS A N 1
ATOM 741 C CA . LYS A 1 97 ? 28.578 -22.456 -8.984 1.00 71.38 97 LYS A CA 1
ATOM 742 C C . LYS A 1 97 ? 28.287 -22.087 -10.437 1.00 71.38 97 LYS A C 1
ATOM 744 O O . LYS A 1 97 ? 27.815 -20.987 -10.705 1.0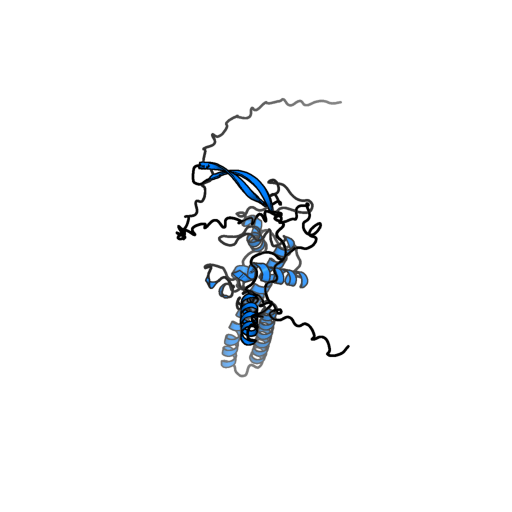0 71.38 97 LYS A O 1
ATOM 749 N N . ASP A 1 98 ? 28.597 -23.000 -11.348 1.00 77.44 98 ASP A N 1
ATOM 750 C CA . ASP A 1 98 ? 28.438 -22.805 -12.777 1.00 77.44 98 ASP A CA 1
ATOM 751 C C . ASP A 1 98 ? 27.116 -23.402 -13.246 1.00 77.44 98 ASP A C 1
ATOM 753 O O . ASP A 1 98 ? 26.650 -24.424 -12.731 1.00 77.44 98 ASP A O 1
ATOM 757 N N . ARG A 1 99 ? 26.521 -22.754 -14.251 1.00 78.31 99 ARG A N 1
ATOM 758 C CA . ARG A 1 99 ? 25.331 -23.272 -14.927 1.00 78.31 99 ARG A CA 1
ATOM 759 C C . ARG A 1 99 ? 25.624 -24.669 -15.481 1.00 78.31 99 ARG A C 1
ATOM 761 O O . ARG A 1 99 ? 26.763 -24.994 -15.818 1.00 78.31 99 ARG A O 1
ATOM 768 N N . GLY A 1 100 ? 24.584 -25.496 -15.545 1.00 80.88 100 GLY A N 1
ATOM 769 C CA . GLY A 1 100 ? 24.686 -26.850 -16.080 1.00 80.88 100 GLY A CA 1
ATOM 770 C C . GLY A 1 100 ? 25.159 -26.876 -17.536 1.00 80.88 100 GLY A C 1
ATOM 771 O O . GLY A 1 100 ? 25.144 -25.865 -18.235 1.00 80.88 100 GLY A O 1
ATOM 772 N N . LEU A 1 101 ? 25.571 -28.059 -17.997 1.00 84.25 101 LEU A N 1
ATOM 773 C CA . LEU A 1 101 ? 25.864 -28.283 -19.409 1.00 84.25 101 LEU A CA 1
ATOM 774 C C . LEU A 1 101 ? 24.559 -28.185 -20.211 1.00 84.25 101 LEU A C 1
ATOM 776 O O . LEU A 1 101 ? 23.676 -29.027 -20.052 1.00 84.25 101 LEU A O 1
ATOM 780 N N . GLU A 1 102 ? 24.456 -27.182 -21.078 1.00 84.88 102 GLU A N 1
ATOM 781 C CA . GLU A 1 102 ? 23.346 -27.049 -22.021 1.00 84.88 102 GLU A CA 1
ATOM 782 C C . GLU A 1 102 ? 23.665 -27.849 -23.293 1.00 84.88 102 GLU A C 1
ATOM 784 O O . GLU A 1 102 ? 24.584 -27.522 -24.045 1.00 84.88 102 GLU A O 1
ATOM 789 N N . VAL A 1 103 ? 22.923 -28.934 -23.523 1.00 86.88 103 VAL A N 1
ATOM 790 C CA . VAL A 1 103 ? 23.032 -29.751 -24.738 1.00 86.88 103 VAL A CA 1
ATOM 791 C C . VAL A 1 103 ? 21.979 -29.262 -25.732 1.00 86.88 103 VAL A C 1
ATOM 793 O O . VAL A 1 103 ? 20.797 -29.273 -25.410 1.00 86.88 103 VAL A O 1
ATOM 796 N N . LEU A 1 104 ? 22.416 -28.861 -26.933 1.00 89.88 104 LEU A N 1
ATOM 797 C CA . LEU A 1 104 ? 21.581 -28.296 -28.012 1.00 89.88 104 LEU A CA 1
ATOM 798 C C . LEU A 1 104 ? 20.903 -26.945 -27.650 1.00 89.88 104 LEU A C 1
ATOM 800 O O . LEU A 1 104 ? 19.677 -26.853 -27.656 1.00 89.88 104 LEU A O 1
ATOM 804 N N . PRO A 1 105 ? 21.670 -25.866 -27.380 1.00 85.19 105 PRO A N 1
ATOM 805 C CA . PRO A 1 105 ? 21.131 -24.572 -26.933 1.00 85.19 105 PRO A CA 1
ATOM 806 C C . PRO A 1 105 ? 20.519 -23.692 -28.044 1.00 85.19 105 PRO A C 1
ATOM 808 O O . PRO A 1 105 ? 20.151 -22.551 -27.774 1.00 85.19 105 PRO A O 1
ATOM 811 N N . ASP A 1 106 ? 20.402 -24.190 -29.280 1.00 82.75 106 ASP A N 1
ATOM 812 C CA . ASP A 1 106 ? 20.171 -23.393 -30.503 1.00 82.75 106 ASP A CA 1
ATOM 813 C C . ASP A 1 106 ? 18.877 -22.549 -30.494 1.00 82.75 106 ASP A C 1
ATOM 815 O O . ASP A 1 106 ? 18.775 -21.545 -31.189 1.00 82.75 106 ASP A O 1
ATOM 819 N N . MET A 1 107 ? 17.897 -22.912 -29.658 1.00 86.12 107 MET A N 1
ATOM 820 C CA . MET A 1 107 ? 16.664 -22.135 -29.448 1.00 86.12 107 MET A CA 1
ATOM 821 C C . MET A 1 107 ? 16.368 -21.810 -27.976 1.00 86.12 107 MET A C 1
ATOM 823 O O . MET A 1 107 ? 15.317 -21.248 -27.676 1.00 86.12 107 MET A O 1
ATOM 827 N N . PHE A 1 108 ? 17.268 -22.153 -27.051 1.00 85.44 108 PHE A N 1
ATOM 828 C CA . PHE A 1 108 ? 17.097 -21.814 -25.632 1.00 85.44 108 PHE A CA 1
ATOM 829 C C . PHE A 1 108 ? 17.369 -20.332 -25.368 1.00 85.44 108 PHE A C 1
ATOM 831 O O . PHE A 1 108 ? 16.714 -19.726 -24.522 1.00 85.44 108 PHE A O 1
ATOM 838 N N . HIS A 1 109 ? 18.296 -19.745 -26.128 1.00 86.81 109 HIS A N 1
ATOM 839 C CA . HIS A 1 109 ? 18.619 -18.323 -26.072 1.00 86.81 109 HIS A CA 1
ATOM 840 C C . HIS A 1 109 ? 18.145 -17.664 -27.360 1.00 86.81 109 HIS A C 1
ATOM 842 O O . HIS A 1 109 ? 18.713 -17.874 -28.430 1.00 86.81 109 HIS A O 1
ATOM 848 N N . THR A 1 110 ? 17.068 -16.891 -27.266 1.00 84.81 110 THR A N 1
ATOM 849 C CA . THR A 1 110 ? 16.534 -16.156 -28.413 1.00 84.81 110 THR A CA 1
ATOM 850 C C . THR A 1 110 ? 17.399 -14.926 -28.718 1.00 84.81 110 THR A C 1
ATOM 852 O O . THR A 1 110 ? 17.860 -14.261 -27.790 1.00 84.81 110 THR A O 1
ATOM 855 N N . PRO A 1 111 ? 17.618 -14.572 -30.000 1.00 84.38 111 PRO A N 1
ATOM 856 C CA . PRO A 1 111 ? 18.247 -13.302 -30.361 1.00 84.38 111 PRO A CA 1
ATOM 857 C C . PRO A 1 111 ? 17.331 -12.087 -30.117 1.00 84.38 111 PRO A C 1
ATOM 859 O O . PRO A 1 111 ? 17.788 -10.949 -30.216 1.00 84.38 111 PRO A O 1
ATOM 862 N N . ALA A 1 112 ? 16.036 -12.299 -29.856 1.00 87.62 112 ALA A N 1
ATOM 863 C CA . ALA A 1 112 ? 15.102 -11.225 -29.536 1.00 87.62 112 ALA A CA 1
ATOM 864 C C . ALA A 1 112 ? 15.281 -10.753 -28.085 1.00 87.62 112 ALA A C 1
ATOM 866 O O . ALA A 1 112 ? 15.436 -11.564 -27.180 1.00 87.62 112 ALA A O 1
ATOM 867 N N . TYR A 1 113 ? 15.203 -9.440 -27.857 1.00 86.25 113 TYR A N 1
ATOM 868 C CA . TYR A 1 113 ? 15.268 -8.893 -26.503 1.00 86.25 113 TYR A CA 1
ATOM 869 C C . TYR A 1 113 ? 14.004 -9.210 -25.706 1.00 86.25 113 TYR A C 1
ATOM 871 O O . TYR A 1 113 ? 12.894 -8.867 -26.120 1.00 86.25 113 TYR A O 1
ATOM 879 N N . GLU A 1 114 ? 14.195 -9.772 -24.517 1.00 87.56 114 GLU A N 1
ATOM 880 C CA . GLU A 1 114 ? 13.137 -9.926 -23.525 1.00 87.56 114 GLU A CA 1
ATOM 881 C C . GLU A 1 114 ? 12.937 -8.642 -22.705 1.00 87.56 114 GLU A C 1
ATOM 883 O O . GLU A 1 114 ? 13.798 -7.762 -22.621 1.00 87.56 114 GLU A O 1
ATOM 888 N N . SER A 1 115 ? 11.775 -8.527 -22.058 1.00 86.62 115 SER A N 1
ATOM 889 C CA . SER A 1 115 ? 11.364 -7.302 -21.349 1.00 86.62 115 SER A CA 1
ATOM 890 C C . SER A 1 115 ? 12.330 -6.840 -20.244 1.00 86.62 115 SER A C 1
ATOM 892 O O . SER A 1 115 ? 12.431 -5.645 -19.976 1.00 86.62 115 SER A O 1
ATOM 894 N N . GLN A 1 116 ? 13.055 -7.759 -19.607 1.00 89.00 116 GLN A N 1
ATOM 895 C CA . GLN A 1 116 ? 14.041 -7.454 -18.562 1.00 89.00 116 GLN A CA 1
ATOM 896 C C . GLN A 1 116 ? 15.457 -7.878 -18.957 1.00 89.00 116 GLN A C 1
ATOM 898 O O . GLN A 1 116 ? 16.313 -8.062 -18.091 1.00 89.00 116 GLN A O 1
ATOM 903 N N . ASP A 1 117 ? 15.701 -8.026 -20.258 1.00 88.25 117 ASP A N 1
ATOM 904 C CA . ASP A 1 117 ? 17.003 -8.430 -20.758 1.00 88.25 117 ASP A CA 1
ATOM 905 C C . ASP A 1 117 ? 18.044 -7.308 -20.627 1.00 88.25 117 ASP A C 1
ATOM 907 O O . ASP A 1 117 ? 17.728 -6.108 -20.618 1.00 88.25 117 ASP A O 1
ATOM 911 N N . ALA A 1 118 ? 19.308 -7.703 -20.509 1.00 86.44 118 ALA A N 1
ATOM 912 C CA . ALA A 1 118 ? 20.430 -6.788 -20.384 1.00 86.44 118 ALA A CA 1
ATOM 913 C C . ALA A 1 118 ? 21.182 -6.691 -21.714 1.00 86.44 118 ALA A C 1
ATOM 915 O O . ALA A 1 118 ? 21.846 -7.631 -22.143 1.00 86.44 118 ALA A O 1
ATOM 916 N N . GLY A 1 119 ? 21.152 -5.511 -22.329 1.00 83.75 119 GLY A N 1
ATOM 917 C CA . GLY A 1 119 ? 22.034 -5.193 -23.444 1.00 83.75 119 GLY A CA 1
ATOM 918 C C . GLY A 1 119 ? 23.476 -4.994 -22.975 1.00 83.75 119 GLY A C 1
ATOM 919 O O . GLY A 1 119 ? 23.733 -4.612 -21.828 1.00 83.75 119 GLY A O 1
ATOM 920 N N . THR A 1 120 ? 24.436 -5.221 -23.869 1.00 86.75 120 THR A N 1
ATOM 921 C CA . THR A 1 120 ? 25.861 -4.962 -23.638 1.00 86.75 120 THR A CA 1
ATOM 922 C C . THR A 1 120 ? 26.382 -3.944 -24.644 1.00 86.75 120 THR A C 1
ATOM 924 O O . THR A 1 120 ? 26.142 -4.050 -25.842 1.00 86.75 120 THR A O 1
ATOM 927 N N . ILE A 1 121 ? 27.093 -2.927 -24.155 1.00 85.50 121 ILE A N 1
ATOM 928 C CA . ILE A 1 121 ? 27.869 -2.009 -24.996 1.00 85.50 121 ILE A CA 1
ATOM 929 C C . ILE A 1 121 ? 29.330 -2.029 -24.566 1.00 85.50 121 ILE A C 1
ATOM 931 O O . ILE A 1 121 ? 29.638 -2.067 -23.373 1.00 85.50 121 ILE A O 1
ATOM 935 N N . GLU A 1 122 ? 30.242 -1.970 -25.531 1.00 91.12 122 GLU A N 1
ATOM 936 C CA . GLU A 1 122 ? 31.652 -1.718 -25.250 1.00 91.12 122 GLU A CA 1
ATOM 937 C C . GLU A 1 122 ? 31.903 -0.215 -25.181 1.00 91.12 122 GLU A C 1
ATOM 939 O O . GLU A 1 122 ? 31.687 0.513 -26.150 1.00 91.12 122 GLU A O 1
ATOM 944 N N . VAL A 1 123 ? 32.377 0.256 -24.030 1.00 88.56 123 VAL A N 1
ATOM 945 C CA . VAL A 1 123 ? 32.773 1.652 -23.838 1.00 88.56 123 VAL A CA 1
ATOM 946 C C . VAL A 1 123 ? 34.281 1.756 -23.696 1.00 88.56 123 VAL A C 1
ATOM 948 O O . VAL A 1 123 ? 34.930 0.889 -23.103 1.00 88.56 123 VAL A O 1
ATOM 951 N N . ASP A 1 124 ? 34.842 2.847 -24.208 1.00 90.69 124 ASP A N 1
ATOM 952 C CA . ASP A 1 124 ? 36.227 3.202 -23.932 1.00 90.69 124 ASP A CA 1
ATOM 953 C C . ASP A 1 124 ? 36.369 3.576 -22.454 1.00 90.69 124 ASP A C 1
ATOM 955 O O . ASP A 1 124 ? 35.718 4.488 -21.943 1.00 90.69 124 ASP A O 1
ATOM 959 N N . ALA A 1 125 ? 37.223 2.844 -21.754 1.00 87.56 125 ALA A N 1
ATOM 960 C CA . ALA A 1 125 ? 37.565 3.053 -20.360 1.00 87.56 125 ALA A CA 1
ATOM 961 C C . ALA A 1 125 ? 39.089 3.130 -20.208 1.00 87.56 125 ALA A C 1
ATOM 963 O O . ALA A 1 125 ? 39.846 2.964 -21.164 1.00 87.56 125 ALA A O 1
ATOM 964 N N . ARG A 1 126 ? 39.556 3.421 -18.993 1.00 87.88 126 ARG A N 1
ATOM 965 C CA . ARG A 1 126 ? 40.977 3.353 -18.646 1.00 87.88 126 ARG A CA 1
ATOM 966 C C . ARG A 1 126 ? 41.182 2.389 -17.489 1.00 87.88 126 ARG A C 1
ATOM 968 O O . ARG A 1 126 ? 40.331 2.320 -16.600 1.00 87.88 126 ARG A O 1
ATOM 975 N N . ASP A 1 127 ? 42.276 1.640 -17.521 1.00 87.88 127 ASP A N 1
ATOM 976 C CA . ASP A 1 127 ? 42.679 0.792 -16.400 1.00 87.88 127 ASP A CA 1
ATOM 977 C C . ASP A 1 127 ? 43.192 1.633 -15.212 1.00 87.88 127 ASP A C 1
ATOM 979 O O . ASP A 1 127 ? 43.237 2.867 -15.258 1.00 87.88 127 ASP A O 1
ATOM 983 N N . ALA A 1 128 ? 43.576 0.969 -14.119 1.00 85.44 128 ALA A N 1
ATOM 984 C CA . ALA A 1 128 ? 44.108 1.644 -12.933 1.00 85.44 128 ALA A CA 1
ATOM 985 C C . ALA A 1 128 ? 45.440 2.383 -13.200 1.00 85.44 128 ALA A C 1
ATOM 987 O O . ALA A 1 128 ? 45.846 3.217 -12.393 1.00 85.44 128 ALA A O 1
ATOM 988 N N . GLN A 1 129 ? 46.103 2.093 -14.322 1.00 89.06 129 GLN A N 1
ATOM 989 C CA . GLN A 1 129 ? 47.370 2.660 -14.778 1.00 89.06 129 GLN A CA 1
ATOM 990 C C . GLN A 1 129 ? 47.168 3.726 -15.876 1.00 89.06 129 GLN A C 1
ATOM 992 O O . GLN A 1 129 ? 48.138 4.308 -16.359 1.00 89.06 129 GLN A O 1
ATOM 997 N N . GLY A 1 130 ? 45.918 4.020 -16.250 1.00 85.94 130 GLY A N 1
ATOM 998 C CA . GLY A 1 130 ? 45.557 5.033 -17.235 1.00 85.94 130 GLY A CA 1
ATOM 999 C C . GLY A 1 130 ? 45.640 4.587 -18.699 1.00 85.94 130 GLY A C 1
ATOM 1000 O O . GLY A 1 130 ? 45.439 5.435 -19.571 1.00 85.94 130 GLY A O 1
ATOM 1001 N N . GLN A 1 131 ? 45.900 3.313 -18.996 1.00 88.12 131 GLN A N 1
ATOM 1002 C CA . GLN A 1 131 ? 45.911 2.778 -20.362 1.00 88.12 131 GLN A CA 1
ATOM 1003 C C . GLN A 1 131 ? 44.482 2.609 -20.895 1.00 88.12 131 GLN A C 1
ATOM 1005 O O . GLN A 1 131 ? 43.586 2.261 -20.122 1.00 88.12 131 GLN A O 1
ATOM 1010 N N . PRO A 1 132 ? 44.235 2.856 -22.194 1.00 88.44 132 PRO A N 1
ATOM 1011 C CA . PRO A 1 132 ? 42.917 2.671 -22.791 1.00 88.44 132 PRO A CA 1
ATOM 1012 C C . PRO A 1 132 ? 42.540 1.183 -22.823 1.00 88.44 132 PRO A C 1
ATOM 1014 O O . PRO A 1 132 ? 43.292 0.352 -23.324 1.00 88.44 132 PRO A O 1
ATOM 1017 N N . ILE A 1 133 ? 41.355 0.858 -22.313 1.00 89.44 133 ILE A N 1
ATOM 1018 C CA . ILE A 1 133 ? 40.767 -0.485 -22.336 1.00 89.44 133 ILE A CA 1
ATOM 1019 C C . ILE A 1 133 ? 39.322 -0.409 -22.831 1.00 89.44 133 ILE A C 1
ATOM 1021 O O . ILE A 1 133 ? 38.619 0.565 -22.564 1.00 89.44 133 ILE A O 1
ATOM 1025 N N . LYS A 1 134 ? 38.842 -1.452 -23.511 1.00 88.31 134 LYS A N 1
ATOM 1026 C CA . LYS A 1 134 ? 37.409 -1.622 -23.784 1.00 88.31 134 LYS A CA 1
ATOM 1027 C C . LYS A 1 134 ? 36.757 -2.277 -22.573 1.00 88.31 134 LYS A C 1
ATOM 1029 O O . LYS A 1 134 ? 37.217 -3.314 -22.100 1.00 88.31 134 LYS A O 1
ATOM 1034 N N . ARG A 1 135 ? 35.705 -1.658 -22.041 1.00 86.62 135 ARG A N 1
ATOM 1035 C CA . ARG A 1 135 ? 34.920 -2.198 -20.929 1.00 86.62 135 ARG A CA 1
ATOM 1036 C C . ARG A 1 135 ? 33.511 -2.500 -21.408 1.00 86.62 135 ARG A C 1
ATOM 1038 O O . ARG A 1 135 ? 32.819 -1.603 -21.877 1.00 86.62 135 ARG A O 1
ATOM 1045 N N . THR A 1 136 ? 33.059 -3.731 -21.206 1.00 87.69 136 THR A N 1
ATOM 1046 C CA . THR A 1 136 ? 31.652 -4.088 -21.400 1.00 87.69 136 THR A CA 1
ATOM 1047 C C . THR A 1 136 ? 30.818 -3.501 -20.264 1.00 87.69 136 THR A C 1
ATOM 1049 O O . THR A 1 136 ? 31.099 -3.719 -19.081 1.00 87.69 136 THR A O 1
ATOM 1052 N N . VAL A 1 137 ? 29.805 -2.717 -20.617 1.00 85.69 137 VAL A N 1
ATOM 1053 C CA . VAL A 1 137 ? 28.819 -2.160 -19.692 1.00 85.69 137 VAL A CA 1
ATOM 1054 C C . VAL A 1 137 ? 27.463 -2.756 -20.033 1.00 85.69 137 VAL A C 1
ATOM 1056 O O . VAL A 1 137 ? 27.031 -2.712 -21.184 1.00 85.69 137 VAL A O 1
ATOM 1059 N N . HIS A 1 138 ? 26.800 -3.303 -19.017 1.00 87.06 138 HIS A N 1
ATOM 1060 C CA . HIS A 1 138 ? 25.432 -3.790 -19.128 1.00 87.06 138 HIS A CA 1
ATOM 1061 C C . HIS A 1 138 ? 24.453 -2.627 -18.949 1.00 87.06 138 HIS A C 1
ATOM 1063 O O . HIS A 1 138 ? 24.612 -1.819 -18.029 1.00 87.06 138 HIS A O 1
ATOM 1069 N N . TYR A 1 139 ? 23.442 -2.549 -19.806 1.00 84.44 139 TYR A N 1
ATOM 1070 C CA . TYR A 1 139 ? 22.343 -1.591 -19.708 1.00 84.44 139 TYR A CA 1
ATOM 1071 C C . TYR A 1 139 ? 21.005 -2.326 -19.861 1.00 84.44 139 TYR A C 1
ATOM 1073 O O . TYR A 1 139 ? 20.951 -3.349 -20.542 1.00 84.44 139 TYR A O 1
ATOM 1081 N N . PRO A 1 140 ? 19.916 -1.854 -19.230 1.00 85.38 140 PRO A N 1
ATOM 1082 C CA . PRO A 1 140 ? 18.607 -2.465 -19.433 1.00 85.38 140 PRO A CA 1
ATOM 1083 C C . PRO A 1 140 ? 18.180 -2.280 -20.893 1.00 85.38 140 PRO A C 1
ATOM 1085 O O . PRO A 1 140 ? 18.176 -1.152 -21.391 1.00 85.38 140 PRO A O 1
ATOM 1088 N N . ALA A 1 141 ? 17.807 -3.367 -21.574 1.00 86.12 141 ALA A N 1
ATOM 1089 C CA . ALA A 1 141 ? 17.282 -3.292 -22.938 1.00 86.12 141 ALA A CA 1
ATOM 1090 C C . ALA A 1 141 ? 15.964 -2.495 -22.982 1.00 86.12 141 ALA A C 1
ATOM 1092 O O . ALA A 1 141 ? 15.691 -1.774 -23.943 1.00 86.12 141 ALA A O 1
ATOM 1093 N N . MET A 1 142 ? 15.176 -2.552 -21.901 1.00 88.44 142 MET A N 1
ATOM 1094 C CA . MET A 1 142 ? 13.997 -1.711 -21.725 1.00 88.44 142 MET A CA 1
ATOM 1095 C C . MET A 1 142 ? 14.399 -0.263 -21.417 1.00 88.44 142 MET A C 1
ATOM 1097 O O . MET A 1 142 ? 14.790 0.084 -20.300 1.00 88.44 142 MET A O 1
ATOM 1101 N N . LEU A 1 143 ? 14.271 0.598 -22.426 1.00 87.88 143 LEU A N 1
ATOM 1102 C CA . LEU A 1 143 ? 14.530 2.029 -22.303 1.00 87.88 143 LEU A CA 1
ATOM 1103 C C . LEU A 1 143 ? 13.358 2.758 -21.638 1.00 87.88 143 LEU A C 1
ATOM 1105 O O . LEU A 1 143 ? 12.189 2.417 -21.820 1.00 87.88 143 LEU A O 1
ATOM 1109 N N . THR A 1 144 ? 13.670 3.820 -20.896 1.00 89.62 144 THR A N 1
ATOM 1110 C CA . THR A 1 144 ? 12.643 4.702 -20.335 1.00 89.62 144 THR A CA 1
ATOM 1111 C C . THR A 1 144 ? 11.920 5.460 -21.450 1.00 89.62 144 THR A C 1
ATOM 1113 O O . THR A 1 144 ? 12.594 6.015 -22.325 1.00 89.62 144 THR A O 1
ATOM 1116 N N . PRO A 1 145 ? 10.579 5.559 -21.413 1.00 91.75 145 PRO A N 1
ATOM 1117 C CA . PRO A 1 145 ? 9.839 6.314 -22.414 1.00 91.75 145 PRO A CA 1
ATOM 1118 C C . PRO A 1 145 ? 10.202 7.812 -22.357 1.00 91.75 145 PRO A C 1
ATOM 1120 O O . PRO A 1 145 ? 10.520 8.324 -21.277 1.00 91.75 145 PRO A O 1
ATOM 1123 N N . PRO A 1 146 ? 10.138 8.544 -23.487 1.00 95.06 146 PRO A N 1
ATOM 1124 C CA . PRO A 1 146 ? 10.371 9.984 -23.499 1.00 95.06 146 PRO A CA 1
ATOM 1125 C C . PRO A 1 146 ? 9.434 10.727 -22.538 1.00 95.06 146 PRO A C 1
ATOM 1127 O O . PRO A 1 146 ? 8.261 10.373 -22.377 1.00 95.06 146 PRO A O 1
ATOM 1130 N N . ALA A 1 147 ? 9.945 11.783 -21.905 1.00 93.25 147 ALA A N 1
ATOM 1131 C CA . ALA A 1 147 ? 9.175 12.572 -20.950 1.00 93.25 147 ALA A CA 1
ATOM 1132 C C . ALA A 1 147 ? 7.926 13.190 -21.606 1.00 93.25 147 ALA A C 1
ATOM 1134 O O . ALA A 1 147 ? 7.988 13.708 -22.718 1.00 93.25 147 ALA A O 1
ATOM 1135 N N . GLY A 1 148 ? 6.792 13.146 -20.901 1.00 90.44 148 GLY A N 1
ATOM 1136 C CA . GLY A 1 148 ? 5.515 13.697 -21.373 1.00 90.44 148 GLY A CA 1
ATOM 1137 C C . GLY A 1 148 ? 4.718 12.783 -22.309 1.00 90.44 148 GLY A C 1
ATOM 1138 O O . GLY A 1 148 ? 3.624 13.157 -22.723 1.00 90.44 148 GLY A O 1
ATOM 1139 N N . THR A 1 149 ? 5.219 11.587 -22.626 1.00 93.50 149 THR A N 1
ATOM 1140 C CA . THR A 1 149 ? 4.452 10.602 -23.400 1.00 93.50 149 THR A CA 1
ATOM 1141 C C . THR A 1 149 ? 3.309 10.015 -22.570 1.00 93.50 149 THR A C 1
ATOM 1143 O O . THR A 1 149 ? 3.460 9.731 -21.381 1.00 93.50 149 THR A O 1
ATOM 1146 N N . VAL A 1 150 ? 2.147 9.840 -23.205 1.00 92.88 150 VAL A N 1
ATOM 1147 C CA . VAL A 1 150 ? 0.946 9.259 -22.590 1.00 92.88 150 VAL A CA 1
ATOM 1148 C C . VAL A 1 150 ? 0.513 8.046 -23.421 1.00 92.88 150 VAL A C 1
ATOM 1150 O O . VAL A 1 150 ? 0.276 8.201 -24.621 1.00 92.88 150 VAL A O 1
ATOM 1153 N N . PRO A 1 151 ? 0.433 6.836 -22.834 1.00 91.50 151 PRO A N 1
ATOM 1154 C CA . PRO A 1 151 ? -0.000 5.653 -23.565 1.00 91.50 151 PRO A CA 1
ATOM 1155 C C . PRO A 1 151 ? -1.505 5.688 -23.864 1.00 91.50 151 PRO A C 1
ATOM 1157 O O . PRO A 1 151 ? -2.292 6.315 -23.153 1.00 91.50 151 PRO A O 1
ATOM 1160 N N . ARG A 1 152 ? -1.927 4.984 -24.922 1.00 93.00 152 ARG A N 1
ATOM 1161 C CA . ARG A 1 152 ? -3.353 4.869 -25.273 1.00 93.00 152 ARG A CA 1
ATOM 1162 C C . ARG A 1 152 ? -4.121 4.170 -24.149 1.00 93.00 152 ARG A C 1
ATOM 1164 O O . ARG A 1 152 ? -3.675 3.140 -23.657 1.00 93.00 152 ARG A O 1
ATOM 1171 N N . GLY A 1 153 ? -5.282 4.713 -23.782 1.00 87.81 153 GLY A N 1
ATOM 1172 C CA . GLY A 1 153 ? -6.136 4.148 -22.730 1.00 87.81 153 GLY A CA 1
ATOM 1173 C C . GLY A 1 153 ? -5.655 4.415 -21.300 1.00 87.81 153 GLY A C 1
ATOM 1174 O O . GLY A 1 153 ? -6.222 3.860 -20.367 1.00 87.81 153 GLY A O 1
ATOM 1175 N N . PHE A 1 154 ? -4.639 5.262 -21.108 1.00 87.81 154 PHE A N 1
ATOM 1176 C CA . PHE A 1 154 ? -4.160 5.649 -19.786 1.00 87.81 154 PHE A CA 1
ATOM 1177 C C . PHE A 1 154 ? -4.327 7.148 -19.570 1.00 87.81 154 PHE A C 1
ATOM 1179 O O . PHE A 1 154 ? -3.826 7.951 -20.356 1.00 87.81 154 PHE A O 1
ATOM 1186 N N . GLN A 1 155 ? -4.974 7.521 -18.468 1.00 87.56 155 GLN A N 1
ATOM 1187 C CA . GLN A 1 155 ? -5.055 8.909 -18.036 1.00 87.56 155 GLN A CA 1
ATOM 1188 C C . GLN A 1 155 ? -4.019 9.163 -16.932 1.00 87.56 155 GLN A C 1
ATOM 1190 O O . GLN A 1 155 ? -4.121 8.571 -15.852 1.00 87.56 155 GLN A O 1
ATOM 1195 N N . PRO A 1 156 ? -3.026 10.043 -17.158 1.00 88.94 156 PRO A N 1
ATOM 1196 C CA . PRO A 1 156 ? -2.078 10.416 -16.123 1.00 88.94 156 PRO A CA 1
ATOM 1197 C C . PRO A 1 156 ? -2.792 11.047 -14.933 1.00 88.94 156 PRO A C 1
ATOM 1199 O O . PRO A 1 156 ? -3.730 11.829 -15.088 1.00 88.94 156 PRO A O 1
ATOM 1202 N N . TYR A 1 157 ? -2.312 10.732 -13.735 1.00 92.31 157 TYR A N 1
ATOM 1203 C CA . TYR A 1 157 ? -2.793 11.388 -12.531 1.00 92.31 157 TYR A CA 1
ATOM 1204 C C . TYR A 1 157 ? -2.447 12.890 -12.589 1.00 92.31 157 TYR A C 1
ATOM 1206 O O . TYR A 1 157 ? -1.264 13.214 -12.718 1.00 92.31 157 TYR A O 1
ATOM 1214 N N . PRO A 1 158 ? -3.439 13.800 -12.525 1.00 90.50 158 PRO A N 1
ATOM 1215 C CA . PRO A 1 158 ? -3.232 15.203 -12.885 1.00 90.50 158 PRO A CA 1
ATOM 1216 C C . PRO A 1 158 ? -2.612 16.047 -11.765 1.00 90.50 158 PRO A C 1
ATOM 1218 O O . PRO A 1 158 ? -2.155 17.156 -12.025 1.00 90.50 158 PRO A O 1
ATOM 1221 N N . LEU A 1 159 ? -2.607 15.553 -10.523 1.00 94.44 159 LEU A N 1
ATOM 1222 C CA . LEU A 1 159 ? -2.189 16.338 -9.363 1.00 94.44 159 LEU A CA 1
ATOM 1223 C C . LEU A 1 159 ? -0.697 16.160 -9.061 1.00 94.44 159 LEU A C 1
ATOM 1225 O O . LEU A 1 159 ? -0.170 15.043 -9.036 1.00 94.44 159 LEU A O 1
ATOM 1229 N N . ALA A 1 160 ? -0.023 17.273 -8.769 1.00 94.00 160 ALA A N 1
ATOM 1230 C CA . ALA A 1 160 ? 1.348 17.269 -8.269 1.00 94.00 160 ALA A CA 1
ATOM 1231 C C . ALA A 1 160 ? 1.411 16.703 -6.839 1.00 94.00 160 ALA A C 1
ATOM 1233 O O . ALA A 1 160 ? 0.434 16.766 -6.102 1.00 94.00 160 ALA A O 1
ATOM 1234 N N . ALA A 1 161 ? 2.577 16.205 -6.407 1.00 93.50 161 ALA A N 1
ATOM 1235 C CA . ALA A 1 161 ? 2.758 15.594 -5.077 1.00 93.50 161 ALA A CA 1
ATOM 1236 C C . ALA A 1 161 ? 2.471 16.541 -3.893 1.00 93.50 161 ALA A C 1
ATOM 1238 O O . ALA A 1 161 ? 2.325 16.101 -2.756 1.00 93.50 161 ALA A O 1
ATOM 1239 N N . THR A 1 162 ? 2.461 17.850 -4.140 1.00 94.31 162 THR A N 1
ATOM 1240 C CA . THR A 1 162 ? 2.198 18.885 -3.136 1.00 94.31 162 THR A CA 1
ATOM 1241 C C . THR A 1 162 ? 0.738 19.337 -3.113 1.00 94.31 162 THR A C 1
ATOM 1243 O O . THR A 1 162 ? 0.363 20.099 -2.224 1.00 94.31 162 THR A O 1
ATOM 1246 N N . ASP A 1 163 ? -0.084 18.906 -4.073 1.00 95.50 163 ASP A N 1
ATOM 1247 C CA . ASP A 1 163 ? -1.467 19.363 -4.223 1.00 95.50 163 ASP A CA 1
ATOM 1248 C C . ASP A 1 163 ? -2.448 18.528 -3.385 1.00 95.50 163 ASP A C 1
ATOM 1250 O O . ASP A 1 163 ? -3.236 17.715 -3.875 1.00 95.50 163 ASP A O 1
ATOM 1254 N N . TRP A 1 164 ? -2.398 18.756 -2.074 1.00 94.44 164 TRP A N 1
ATOM 1255 C CA . TRP A 1 164 ? -3.302 18.122 -1.114 1.00 94.44 164 TRP A CA 1
ATOM 1256 C C . TRP A 1 164 ? -4.723 18.693 -1.166 1.00 94.44 164 TRP A C 1
ATOM 1258 O O . TRP A 1 164 ? -5.675 17.988 -0.835 1.00 94.44 164 TRP A O 1
ATOM 1268 N N . ALA A 1 165 ? -4.882 19.954 -1.577 1.00 95.06 165 ALA A N 1
ATOM 1269 C CA . ALA A 1 165 ? -6.191 20.591 -1.685 1.00 95.06 165 ALA A CA 1
ATOM 1270 C C . ALA A 1 165 ? -7.015 19.948 -2.808 1.00 95.06 165 ALA A C 1
ATOM 1272 O O . ALA A 1 165 ? -8.154 19.550 -2.573 1.00 95.06 165 ALA A O 1
ATOM 1273 N N . GLY A 1 166 ? -6.415 19.755 -3.989 1.00 94.12 166 GLY A N 1
ATOM 1274 C CA . GLY A 1 166 ? -7.036 19.024 -5.090 1.00 94.12 166 GLY A CA 1
ATOM 1275 C C . GLY A 1 166 ? -7.293 17.558 -4.740 1.00 94.12 166 GLY A C 1
ATOM 1276 O O . GLY A 1 166 ? -8.359 17.025 -5.055 1.00 94.12 166 GLY A O 1
ATOM 1277 N N . ALA A 1 167 ? -6.362 16.911 -4.029 1.00 95.38 167 ALA A N 1
ATOM 1278 C CA . ALA A 1 167 ? -6.518 15.519 -3.608 1.00 95.38 167 ALA A CA 1
ATOM 1279 C C . ALA A 1 167 ? -7.761 15.317 -2.726 1.00 95.38 167 ALA A C 1
ATOM 1281 O O . ALA A 1 167 ? -8.522 14.386 -2.969 1.00 95.38 167 ALA A O 1
ATOM 1282 N N . LYS A 1 168 ? -8.02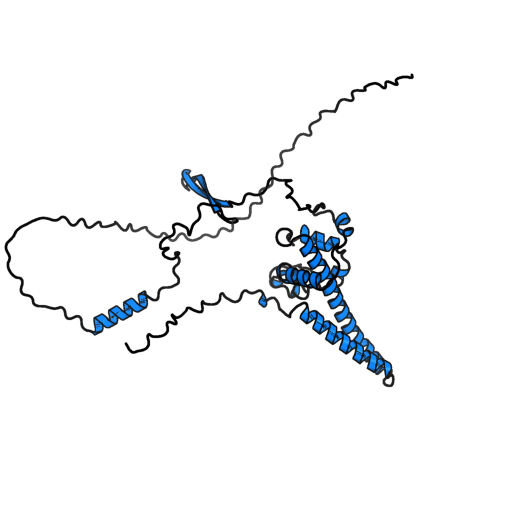6 16.219 -1.769 1.00 95.19 168 LYS A N 1
ATOM 1283 C CA . LYS A 1 168 ? -9.197 16.140 -0.871 1.00 95.19 168 LYS A CA 1
ATOM 1284 C C . LYS A 1 168 ? -10.545 16.140 -1.589 1.00 95.19 168 LYS A C 1
ATOM 1286 O O . LYS A 1 168 ? -11.523 15.619 -1.060 1.00 95.19 168 LYS A O 1
ATOM 1291 N N . LEU A 1 169 ? -10.604 16.740 -2.776 1.00 94.69 169 LEU A N 1
ATOM 1292 C CA . LEU A 1 169 ? -11.831 16.840 -3.567 1.00 94.69 169 LEU A CA 1
ATOM 1293 C C . LEU A 1 169 ? -12.140 15.552 -4.340 1.00 94.69 169 LEU A C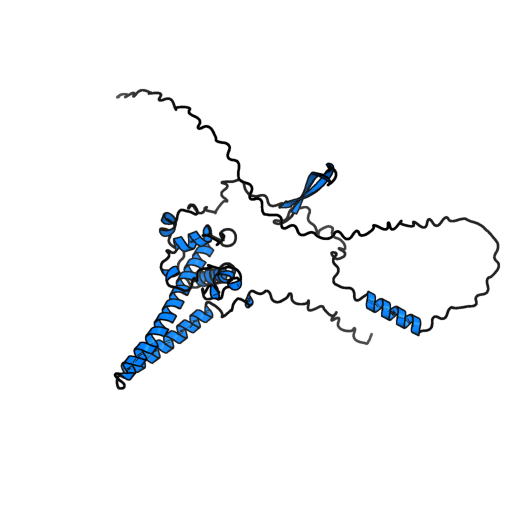 1
ATOM 1295 O O . LEU A 1 169 ? -13.272 15.368 -4.786 1.00 94.69 169 LEU A O 1
ATOM 1299 N N . HIS A 1 170 ? -11.159 14.659 -4.499 1.00 92.12 170 HIS A N 1
ATOM 1300 C CA . HIS A 1 170 ? -11.358 13.401 -5.206 1.00 92.12 170 HIS A CA 1
ATOM 1301 C C . HIS A 1 170 ? -12.131 12.412 -4.332 1.00 92.12 170 HIS A C 1
ATOM 1303 O O . HIS A 1 170 ? -11.794 12.175 -3.171 1.00 92.12 170 HIS A O 1
ATOM 1309 N N . ARG A 1 171 ? -13.157 11.806 -4.927 1.00 92.38 171 ARG A N 1
ATOM 1310 C CA . ARG A 1 171 ? -13.956 10.742 -4.318 1.00 92.38 171 ARG A CA 1
ATOM 1311 C C . ARG A 1 171 ? -13.686 9.428 -5.019 1.00 92.38 171 ARG A C 1
ATOM 1313 O O . ARG A 1 171 ? -13.355 9.422 -6.206 1.00 92.38 171 ARG A O 1
ATOM 1320 N N . ASN A 1 172 ? -13.848 8.334 -4.288 1.00 92.81 172 ASN A N 1
ATOM 1321 C CA . ASN A 1 172 ? -13.683 7.015 -4.860 1.00 92.81 172 ASN A CA 1
ATOM 1322 C C . ASN A 1 172 ? -14.783 6.746 -5.908 1.00 92.81 172 ASN A C 1
ATOM 1324 O O . ASN A 1 172 ? -15.965 6.794 -5.564 1.00 92.81 172 ASN A O 1
ATOM 1328 N N . PRO A 1 173 ? -14.434 6.484 -7.182 1.00 92.38 173 PRO A N 1
ATOM 1329 C CA . PRO A 1 173 ? -15.422 6.200 -8.217 1.00 92.38 173 PRO A CA 1
ATOM 1330 C C . PRO A 1 173 ? -15.965 4.765 -8.140 1.00 92.38 173 PRO A C 1
ATOM 1332 O O . PRO A 1 173 ? -16.953 4.455 -8.802 1.00 92.38 173 PRO A O 1
ATOM 1335 N N . LEU A 1 174 ? -15.316 3.873 -7.382 1.00 87.94 174 LEU A N 1
ATOM 1336 C CA . LEU A 1 174 ? -15.734 2.481 -7.262 1.00 87.94 174 LEU A CA 1
ATOM 1337 C C . LEU A 1 174 ? -16.836 2.336 -6.205 1.00 87.94 174 LEU A C 1
ATOM 1339 O O . LEU A 1 174 ? -16.730 2.927 -5.129 1.00 87.94 174 LEU A O 1
ATOM 1343 N N . PRO A 1 175 ? -17.864 1.507 -6.446 1.00 87.75 175 PRO A N 1
ATOM 1344 C CA . PRO A 1 175 ? -18.825 1.157 -5.410 1.00 87.75 175 PRO A CA 1
ATOM 1345 C C . PRO A 1 175 ? -18.169 0.264 -4.344 1.00 87.75 175 PRO A C 1
ATOM 1347 O O . PRO A 1 175 ? -17.289 -0.547 -4.648 1.00 87.75 175 PRO A O 1
ATOM 1350 N N . SER A 1 176 ? -18.633 0.370 -3.096 1.00 80.62 176 SER A N 1
ATOM 1351 C CA . SER A 1 176 ? -18.189 -0.495 -1.993 1.00 80.62 176 SER A CA 1
ATOM 1352 C C . SER A 1 176 ? -18.841 -1.881 -2.099 1.00 80.62 176 SER A C 1
ATOM 1354 O O . SER A 1 176 ? -19.789 -2.212 -1.392 1.00 80.62 176 SER A O 1
ATOM 1356 N N . LEU A 1 177 ? -18.379 -2.674 -3.069 1.00 84.81 177 LEU A N 1
ATOM 1357 C CA . LEU A 1 177 ? -18.819 -4.052 -3.299 1.00 84.81 177 LEU A CA 1
ATOM 1358 C C . LEU A 1 177 ? -17.838 -5.047 -2.657 1.00 84.81 177 LEU A C 1
ATOM 1360 O O . LEU A 1 177 ? -16.630 -4.785 -2.650 1.00 84.81 177 LEU A O 1
ATOM 1364 N N . PRO A 1 178 ? -18.295 -6.243 -2.235 1.00 81.50 178 PRO A N 1
ATOM 1365 C CA . PRO A 1 178 ? -17.417 -7.271 -1.668 1.00 81.50 178 PRO A CA 1
ATOM 1366 C C . PRO A 1 178 ? -16.221 -7.634 -2.562 1.00 81.50 178 PRO A C 1
ATOM 1368 O O . PRO A 1 178 ? -15.113 -7.834 -2.071 1.00 81.50 178 PRO A O 1
ATOM 1371 N N . ALA A 1 179 ? -16.411 -7.662 -3.886 1.00 80.38 179 ALA A N 1
ATOM 1372 C CA . ALA A 1 179 ? -15.331 -7.934 -4.836 1.00 80.38 179 ALA A CA 1
ATOM 1373 C C . ALA A 1 179 ? -14.241 -6.844 -4.822 1.00 80.38 179 ALA A C 1
ATOM 1375 O O . ALA A 1 179 ? -13.051 -7.159 -4.838 1.00 80.38 179 ALA A O 1
ATOM 1376 N N . VAL A 1 180 ? -14.634 -5.567 -4.740 1.00 83.81 180 VAL A N 1
ATOM 1377 C CA . VAL A 1 180 ? -13.703 -4.427 -4.669 1.00 83.81 180 VAL A CA 1
ATOM 1378 C C . VAL A 1 180 ? -12.916 -4.471 -3.363 1.00 83.81 180 VAL A C 1
ATOM 1380 O O . VAL A 1 180 ? -11.695 -4.323 -3.384 1.00 83.81 180 VAL A O 1
ATOM 1383 N N . LEU A 1 181 ? -13.592 -4.758 -2.247 1.00 86.44 181 LEU A N 1
ATOM 1384 C CA . LEU A 1 181 ? -12.953 -4.914 -0.940 1.00 86.44 181 LEU A CA 1
ATOM 1385 C C . LEU A 1 181 ? -11.967 -6.084 -0.921 1.00 86.44 181 LEU A C 1
ATOM 1387 O O . LEU A 1 181 ? -10.863 -5.926 -0.415 1.00 86.44 181 LEU A O 1
ATOM 1391 N N . LYS A 1 182 ? -12.307 -7.222 -1.536 1.00 86.25 182 LYS A N 1
ATOM 1392 C CA . LYS A 1 182 ? -11.408 -8.383 -1.636 1.00 86.25 182 LYS A CA 1
ATOM 1393 C C . LYS A 1 182 ? -10.149 -8.075 -2.451 1.00 86.25 182 LYS A C 1
ATOM 1395 O O . LYS A 1 182 ? -9.047 -8.469 -2.070 1.00 86.25 182 LYS A O 1
ATOM 1400 N N . HIS A 1 183 ? -10.286 -7.357 -3.566 1.00 84.56 183 HIS A N 1
ATOM 1401 C CA . HIS A 1 183 ? -9.126 -6.904 -4.336 1.00 84.56 183 HIS A CA 1
ATOM 1402 C C . HIS A 1 183 ? -8.287 -5.886 -3.556 1.00 84.56 183 HIS A C 1
ATOM 1404 O O . HIS A 1 183 ? -7.065 -6.021 -3.512 1.00 84.56 183 HIS A O 1
ATOM 1410 N N . GLY A 1 184 ? -8.938 -4.930 -2.889 1.00 90.81 184 GLY A N 1
ATOM 1411 C CA . GLY A 1 184 ? -8.284 -3.960 -2.014 1.00 90.81 184 GLY A CA 1
ATOM 1412 C C . GLY A 1 184 ? -7.511 -4.614 -0.872 1.00 90.81 184 GLY A C 1
ATOM 1413 O O . GLY A 1 184 ? -6.360 -4.261 -0.644 1.00 90.81 184 GLY A O 1
ATOM 1414 N N . GLN A 1 185 ? -8.098 -5.621 -0.224 1.00 90.50 185 GLN A N 1
ATOM 1415 C CA . GLN A 1 185 ? -7.466 -6.419 0.825 1.00 90.50 185 GLN A CA 1
ATOM 1416 C C . GLN A 1 185 ? -6.209 -7.115 0.304 1.00 90.50 185 GLN A C 1
ATOM 1418 O O . GLN A 1 185 ? -5.146 -6.997 0.905 1.00 90.50 185 GLN A O 1
ATOM 1423 N N . ARG A 1 186 ? -6.295 -7.813 -0.835 1.00 90.62 186 ARG A N 1
ATOM 1424 C CA . ARG A 1 186 ? -5.135 -8.500 -1.424 1.00 90.62 186 ARG A CA 1
ATOM 1425 C C . ARG A 1 186 ? -3.989 -7.526 -1.689 1.00 90.62 186 ARG A C 1
ATOM 1427 O O . ARG A 1 186 ? -2.833 -7.823 -1.390 1.00 90.62 186 ARG A O 1
ATOM 1434 N N . ASP A 1 187 ? -4.309 -6.373 -2.258 1.00 92.75 187 ASP A N 1
ATOM 1435 C CA . ASP A 1 187 ? -3.312 -5.377 -2.631 1.00 92.75 187 ASP A CA 1
ATOM 1436 C C . ASP A 1 187 ? -2.726 -4.689 -1.388 1.00 92.75 187 ASP A C 1
ATOM 1438 O O . ASP A 1 187 ? -1.514 -4.491 -1.311 1.00 92.75 187 ASP A O 1
ATOM 1442 N N . TYR A 1 188 ? -3.547 -4.423 -0.371 1.00 93.81 188 TYR A N 1
ATOM 1443 C CA . TYR A 1 188 ? -3.089 -3.951 0.933 1.00 93.81 188 TYR A CA 1
ATOM 1444 C C . TYR A 1 188 ? -2.128 -4.945 1.594 1.00 93.81 188 TYR A C 1
ATOM 1446 O O . TYR A 1 188 ? -1.026 -4.564 1.986 1.00 93.81 188 TYR A O 1
ATOM 1454 N N . LEU A 1 189 ? -2.502 -6.225 1.663 1.00 91.31 189 LEU A N 1
ATOM 1455 C CA . LEU A 1 189 ? -1.668 -7.269 2.259 1.00 91.31 189 LEU A CA 1
ATOM 1456 C C . LEU A 1 189 ? -0.336 -7.437 1.515 1.00 91.31 189 LEU A C 1
ATOM 1458 O O . LEU A 1 189 ? 0.681 -7.714 2.140 1.00 91.31 189 LEU A O 1
ATOM 1462 N N . SER A 1 190 ? -0.327 -7.224 0.198 1.00 90.75 190 SER A N 1
ATOM 1463 C CA . SER A 1 190 ? 0.879 -7.378 -0.625 1.00 90.75 190 SER A CA 1
ATOM 1464 C C . SER A 1 190 ? 1.830 -6.181 -0.526 1.00 90.75 190 SER A C 1
ATOM 1466 O O . SER A 1 190 ? 3.044 -6.363 -0.503 1.00 90.75 190 SER A O 1
ATOM 1468 N N . TYR A 1 191 ? 1.298 -4.953 -0.500 1.00 94.06 191 TYR A N 1
ATOM 1469 C CA . TYR A 1 191 ? 2.110 -3.740 -0.678 1.00 94.06 191 TYR A CA 1
ATOM 1470 C C . TYR A 1 191 ? 2.152 -2.814 0.540 1.00 94.06 191 TYR A C 1
ATOM 1472 O O . TYR A 1 191 ? 3.079 -2.015 0.661 1.00 94.06 191 TYR A O 1
ATOM 1480 N N . CYS A 1 192 ? 1.159 -2.877 1.427 1.00 93.62 192 CYS A N 1
ATOM 1481 C CA . CYS A 1 192 ? 1.014 -1.950 2.551 1.00 93.62 192 CYS A CA 1
ATOM 1482 C C . CYS A 1 192 ? 1.311 -2.623 3.896 1.00 93.62 192 CYS A C 1
ATOM 1484 O O . CYS A 1 192 ? 2.013 -2.041 4.726 1.00 93.62 192 CYS A O 1
ATOM 1486 N N . ALA A 1 193 ? 0.823 -3.850 4.093 1.00 92.25 193 ALA A N 1
ATOM 1487 C CA . ALA A 1 193 ? 0.945 -4.588 5.348 1.00 92.25 193 ALA A CA 1
ATOM 1488 C C . ALA A 1 193 ? 2.387 -4.845 5.828 1.00 92.25 193 ALA A C 1
ATOM 1490 O O . ALA A 1 193 ? 2.604 -4.785 7.040 1.00 92.25 193 ALA A O 1
ATOM 1491 N N . PRO A 1 194 ? 3.404 -5.038 4.956 1.00 91.12 194 PRO A N 1
ATOM 1492 C CA . PRO A 1 194 ? 4.785 -5.187 5.423 1.00 91.12 194 PRO A CA 1
ATOM 1493 C C . PRO A 1 194 ? 5.281 -4.009 6.274 1.00 91.12 194 PRO A C 1
ATOM 1495 O O . PRO A 1 194 ? 6.117 -4.201 7.155 1.00 91.12 194 PRO A O 1
ATOM 1498 N N . CYS A 1 195 ? 4.749 -2.804 6.042 1.00 91.88 195 CYS A N 1
ATOM 1499 C CA . CYS A 1 195 ? 5.064 -1.606 6.820 1.00 91.88 195 CYS A CA 1
ATOM 1500 C C . CYS A 1 195 ? 3.989 -1.276 7.859 1.00 91.88 195 CYS A C 1
ATOM 1502 O O . CYS A 1 195 ? 4.327 -0.922 8.980 1.00 91.88 195 CYS A O 1
ATOM 1504 N N . HIS A 1 196 ? 2.712 -1.369 7.490 1.00 92.94 196 HIS A N 1
ATOM 1505 C CA . HIS A 1 196 ? 1.598 -0.863 8.299 1.00 92.94 196 HIS A CA 1
ATOM 1506 C C . HIS A 1 196 ? 0.855 -1.933 9.114 1.00 92.94 196 HIS A C 1
ATOM 1508 O O . HIS A 1 196 ? -0.148 -1.597 9.736 1.00 92.94 196 HIS A O 1
ATOM 1514 N N . GLY A 1 197 ? 1.314 -3.187 9.098 1.00 89.88 1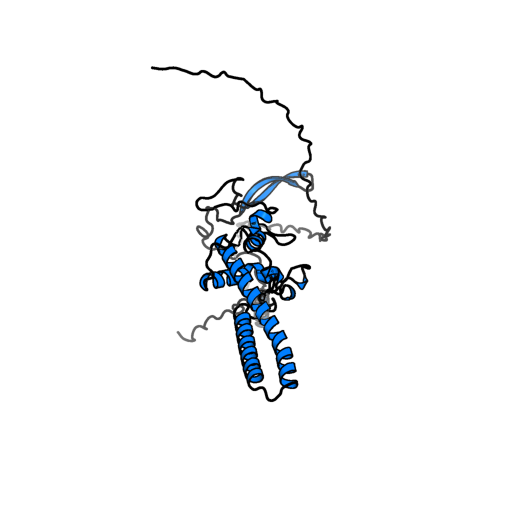97 GLY A N 1
ATOM 1515 C CA . GLY A 1 197 ? 0.635 -4.318 9.739 1.00 89.88 197 GLY A CA 1
ATOM 1516 C C . GLY A 1 197 ? -0.514 -4.874 8.897 1.00 89.88 197 GLY A C 1
ATOM 1517 O O . GLY A 1 197 ? -1.014 -4.219 7.989 1.00 89.88 197 GLY A O 1
ATOM 1518 N N . ARG A 1 198 ? -0.937 -6.113 9.166 1.00 89.19 198 ARG A N 1
ATOM 1519 C CA . ARG A 1 198 ? -2.084 -6.748 8.472 1.00 89.19 198 ARG A CA 1
ATOM 1520 C C . ARG A 1 198 ? -3.432 -6.281 9.026 1.00 89.19 198 ARG A C 1
ATOM 1522 O O . ARG A 1 198 ? -4.434 -6.250 8.317 1.00 89.19 198 ARG A O 1
ATOM 1529 N N . ASP A 1 199 ? -3.435 -5.945 10.305 1.00 85.88 199 ASP A N 1
ATOM 1530 C CA . ASP A 1 199 ? -4.533 -5.367 11.074 1.00 85.88 199 ASP A CA 1
ATOM 1531 C C . ASP A 1 199 ? -4.591 -3.834 10.962 1.00 85.88 199 ASP A C 1
ATOM 1533 O O . ASP A 1 199 ? -5.547 -3.216 11.434 1.00 85.88 199 ASP A O 1
ATOM 1537 N N . GLY A 1 200 ? -3.584 -3.227 10.327 1.00 89.06 200 GLY A N 1
ATOM 1538 C CA . GLY A 1 200 ? -3.376 -1.788 10.282 1.00 89.06 200 GLY A CA 1
ATOM 1539 C C . GLY A 1 200 ? -2.618 -1.234 11.482 1.00 89.06 200 GLY A C 1
ATOM 1540 O O . GLY A 1 200 ? -2.472 -0.015 11.558 1.00 89.06 200 GLY A O 1
ATOM 1541 N N . ASP A 1 201 ? -2.127 -2.062 12.404 1.00 90.44 201 ASP A N 1
ATOM 1542 C CA . ASP A 1 201 ? -1.209 -1.594 13.433 1.00 90.44 201 ASP A CA 1
ATOM 1543 C C . ASP A 1 201 ? 0.231 -1.611 12.913 1.00 90.44 201 ASP A C 1
ATOM 1545 O O . ASP A 1 201 ? 0.816 -2.664 12.650 1.00 90.44 201 ASP A O 1
ATOM 1549 N N . ALA A 1 202 ? 0.842 -0.430 12.805 1.00 90.38 202 ALA A N 1
ATOM 1550 C CA . ALA A 1 202 ? 2.220 -0.309 12.358 1.00 90.38 202 ALA A CA 1
ATOM 1551 C C . ALA A 1 202 ? 3.204 -1.048 13.274 1.00 90.38 202 ALA A C 1
ATOM 1553 O O . ALA A 1 202 ? 4.250 -1.465 12.788 1.00 90.38 202 ALA A O 1
ATOM 1554 N N . ALA A 1 203 ? 2.882 -1.262 14.556 1.00 88.94 203 ALA A N 1
ATOM 1555 C CA . ALA A 1 203 ? 3.720 -2.057 15.456 1.00 88.94 203 ALA A CA 1
ATOM 1556 C C . ALA A 1 203 ? 3.835 -3.529 15.016 1.00 88.94 203 ALA A C 1
ATOM 1558 O O . ALA A 1 203 ? 4.872 -4.154 15.233 1.00 88.94 203 ALA A O 1
ATOM 1559 N N . ASN A 1 204 ? 2.807 -4.053 14.340 1.00 87.19 204 ASN A N 1
ATOM 1560 C CA . ASN A 1 204 ? 2.743 -5.424 13.831 1.00 87.19 204 ASN A CA 1
ATOM 1561 C C . ASN A 1 204 ? 3.287 -5.551 12.394 1.00 87.19 204 ASN A C 1
ATOM 1563 O O . ASN A 1 204 ? 3.232 -6.626 11.791 1.00 87.19 204 ASN A O 1
ATOM 1567 N N . GLY A 1 205 ? 3.802 -4.461 11.815 1.00 86.62 205 GLY A N 1
ATOM 1568 C CA . GLY A 1 205 ? 4.445 -4.470 10.506 1.00 86.62 205 GLY A CA 1
ATOM 1569 C C . GLY A 1 205 ? 5.789 -5.199 10.534 1.00 86.62 205 GLY A C 1
ATOM 1570 O O . GLY A 1 205 ? 6.603 -4.997 11.433 1.00 86.62 205 GLY A O 1
ATOM 1571 N N . TYR A 1 206 ? 6.071 -5.992 9.500 1.00 87.12 206 TYR A N 1
ATOM 1572 C CA . TYR A 1 206 ? 7.325 -6.744 9.373 1.00 87.12 206 TYR A CA 1
ATOM 1573 C C . TYR A 1 206 ? 8.577 -5.861 9.519 1.00 87.12 206 TYR A C 1
ATOM 1575 O O . TYR A 1 206 ? 9.565 -6.259 10.134 1.00 87.12 206 TYR A O 1
ATOM 1583 N N . VAL A 1 207 ? 8.541 -4.636 8.985 1.00 88.69 207 VAL A N 1
ATOM 1584 C CA . VAL A 1 207 ? 9.694 -3.723 9.022 1.00 88.69 207 VAL A CA 1
ATOM 1585 C C . VAL A 1 207 ? 9.682 -2.746 10.207 1.00 88.69 207 VAL A C 1
ATOM 1587 O O . VAL A 1 207 ? 10.593 -1.920 10.320 1.00 88.69 207 VAL A O 1
ATOM 1590 N N . ALA A 1 208 ? 8.692 -2.833 11.102 1.00 85.56 208 ALA A N 1
ATOM 1591 C CA . ALA A 1 208 ? 8.474 -1.881 12.196 1.00 85.56 208 ALA A CA 1
ATOM 1592 C C . ALA A 1 208 ? 9.657 -1.791 13.172 1.00 85.56 208 ALA A C 1
ATOM 1594 O O . ALA A 1 208 ? 9.997 -0.709 13.645 1.00 85.56 208 ALA A O 1
ATOM 1595 N N . ALA A 1 209 ? 10.348 -2.911 13.410 1.00 84.94 209 ALA A N 1
ATOM 1596 C CA . ALA A 1 209 ? 11.538 -2.951 14.261 1.00 84.94 209 ALA A CA 1
ATOM 1597 C C . ALA A 1 209 ? 12.740 -2.183 13.672 1.00 84.94 209 ALA A C 1
ATOM 1599 O O . ALA A 1 209 ? 13.625 -1.756 14.409 1.00 84.94 209 ALA A O 1
ATOM 1600 N N . THR A 1 210 ? 12.787 -2.007 12.345 1.00 87.56 210 THR A N 1
ATOM 1601 C CA . THR A 1 210 ? 13.908 -1.352 11.644 1.00 87.56 210 THR A CA 1
ATOM 1602 C C . THR A 1 210 ? 13.595 0.099 11.277 1.00 87.56 210 THR A C 1
ATOM 1604 O O . THR A 1 210 ? 14.484 0.952 11.291 1.00 87.56 210 THR A O 1
ATOM 1607 N N . PHE A 1 211 ? 12.338 0.405 10.945 1.00 86.12 211 PHE A N 1
ATOM 1608 C CA . PHE A 1 211 ? 11.915 1.728 10.492 1.00 86.12 211 PHE A CA 1
ATOM 1609 C C . PHE A 1 211 ? 10.983 2.392 11.507 1.00 86.12 211 PHE A C 1
ATOM 1611 O O . PHE A 1 211 ? 9.841 1.985 11.689 1.00 86.12 211 PHE A O 1
ATOM 1618 N N . GLY A 1 212 ? 11.453 3.482 12.119 1.00 87.31 212 GLY A N 1
ATOM 1619 C CA . GLY A 1 212 ? 10.646 4.294 13.030 1.00 87.31 212 GLY A CA 1
ATOM 1620 C C . GLY A 1 212 ? 9.717 5.288 12.320 1.00 87.31 212 GLY A C 1
ATOM 1621 O O . GLY A 1 212 ? 10.021 5.801 11.238 1.00 87.31 212 GLY A O 1
ATOM 1622 N N . GLY A 1 213 ? 8.610 5.629 12.987 1.00 88.44 213 GLY A N 1
ATOM 1623 C CA . GLY A 1 213 ? 7.678 6.677 12.554 1.00 88.44 213 GLY A CA 1
ATOM 1624 C C . GLY A 1 213 ? 6.690 6.252 11.466 1.00 88.44 213 GLY A C 1
ATOM 1625 O O . GLY A 1 213 ? 6.182 7.112 10.744 1.00 88.44 213 GLY A O 1
ATOM 1626 N N . ILE A 1 214 ? 6.434 4.950 11.324 1.00 92.81 214 ILE A N 1
ATOM 1627 C CA . ILE A 1 214 ? 5.359 4.442 10.469 1.00 92.81 214 ILE A CA 1
ATOM 1628 C C . ILE A 1 214 ? 4.022 4.654 11.202 1.00 92.81 214 ILE A C 1
ATOM 1630 O O . ILE A 1 214 ? 3.893 4.218 12.344 1.00 92.81 214 ILE A O 1
ATOM 1634 N N . PRO A 1 215 ? 3.032 5.335 10.597 1.00 92.31 215 PRO A N 1
ATOM 1635 C CA . PRO A 1 215 ? 1.730 5.528 11.226 1.00 92.31 215 PRO A CA 1
ATOM 1636 C C . PRO A 1 215 ? 0.875 4.258 11.145 1.00 92.31 215 PRO A C 1
ATOM 1638 O O . PRO A 1 215 ? 0.813 3.620 10.087 1.00 92.31 215 PRO A O 1
ATOM 1641 N N . SER A 1 216 ? 0.161 3.942 12.227 1.00 92.38 216 SER A N 1
ATOM 1642 C CA . SER A 1 216 ? -0.891 2.920 12.217 1.00 92.38 216 SER A CA 1
ATOM 1643 C C . SER A 1 216 ? -2.098 3.407 11.405 1.00 92.38 216 SER A C 1
ATOM 1645 O O . SER A 1 216 ? -2.479 4.581 11.450 1.00 92.38 216 SER A O 1
ATOM 1647 N N . LEU A 1 217 ? -2.670 2.496 10.623 1.00 92.69 217 LEU A N 1
ATOM 1648 C CA . LEU A 1 217 ? -3.778 2.714 9.697 1.00 92.69 217 LEU A CA 1
ATOM 1649 C C . LEU A 1 217 ? -5.120 2.151 10.200 1.00 92.69 217 LEU A C 1
ATOM 1651 O O . LEU A 1 217 ? -6.110 2.187 9.474 1.00 92.69 217 LEU A O 1
ATOM 1655 N N . ASN A 1 218 ? -5.159 1.640 11.428 1.00 87.94 218 ASN A N 1
ATOM 1656 C CA . ASN A 1 218 ? -6.331 1.029 12.056 1.00 87.94 218 ASN A CA 1
ATOM 1657 C C . ASN A 1 218 ? -7.192 1.990 12.895 1.00 87.94 218 ASN A C 1
ATOM 1659 O O . ASN A 1 218 ? -8.232 1.577 13.394 1.00 87.94 218 ASN A O 1
ATOM 1663 N N . GLY A 1 219 ? -6.779 3.249 13.058 1.00 84.38 219 GLY A N 1
ATOM 1664 C CA . GLY A 1 219 ? -7.436 4.199 13.956 1.00 84.38 219 GLY A CA 1
ATOM 1665 C C . GLY A 1 219 ? -8.254 5.299 13.272 1.00 84.38 219 GLY A C 1
ATOM 1666 O O . GLY A 1 219 ? -8.316 5.430 12.046 1.00 84.38 219 GLY A O 1
ATOM 1667 N N . MET A 1 220 ? -8.812 6.181 14.107 1.00 87.06 220 MET A N 1
ATOM 1668 C CA . MET A 1 220 ? -9.586 7.360 13.689 1.00 87.06 220 MET A CA 1
ATOM 1669 C C . MET A 1 220 ? -8.836 8.301 12.737 1.00 87.06 220 MET A C 1
ATOM 1671 O O . MET A 1 220 ? -9.465 8.985 11.930 1.00 87.06 220 MET A O 1
ATOM 1675 N N . SER A 1 221 ? -7.503 8.328 12.792 1.00 88.56 221 SER A N 1
ATOM 1676 C CA . SER A 1 221 ? -6.664 9.153 11.914 1.00 88.56 221 SER A CA 1
ATOM 1677 C C . SER A 1 221 ? -6.920 8.866 10.431 1.00 88.56 221 SER A C 1
ATOM 1679 O O . SER A 1 221 ? -7.026 9.797 9.635 1.00 88.56 221 SER A O 1
ATOM 1681 N N . VAL A 1 222 ? -7.091 7.596 10.051 1.00 90.62 222 VAL A N 1
ATOM 1682 C CA . VAL A 1 222 ? -7.403 7.203 8.668 1.00 90.62 222 VAL A CA 1
ATOM 1683 C C . VAL A 1 222 ? -8.835 7.560 8.302 1.00 90.62 222 VAL A C 1
ATOM 1685 O O . VAL A 1 222 ? -9.100 7.978 7.173 1.00 90.62 222 VAL A O 1
ATOM 1688 N N . LEU A 1 223 ? -9.771 7.449 9.246 1.00 89.75 223 LEU A N 1
ATOM 1689 C CA . LEU A 1 223 ? -11.168 7.819 9.021 1.00 89.75 223 LEU A CA 1
ATOM 1690 C C . LEU A 1 223 ? -11.337 9.325 8.776 1.00 89.75 223 LEU A C 1
ATOM 1692 O O . LEU A 1 223 ? -12.155 9.694 7.935 1.00 89.75 223 LEU A O 1
ATOM 1696 N N . GLN A 1 224 ? -10.512 10.165 9.404 1.00 91.62 224 GLN A N 1
ATOM 1697 C CA . GLN A 1 224 ? -10.504 11.621 9.212 1.00 91.62 224 GLN A CA 1
ATOM 1698 C C . GLN A 1 224 ? -9.908 12.080 7.872 1.00 91.62 224 GLN A C 1
ATOM 1700 O O . GLN A 1 224 ? -10.230 13.171 7.404 1.00 91.62 224 GLN A O 1
ATOM 1705 N N . LEU A 1 225 ? -9.050 11.276 7.237 1.00 93.44 225 LEU A N 1
ATOM 1706 C CA . LEU A 1 225 ? -8.523 11.592 5.907 1.00 93.44 225 LEU A CA 1
ATOM 1707 C C . LEU A 1 225 ? -9.612 11.429 4.845 1.00 93.44 225 LEU A C 1
ATOM 1709 O O . LEU A 1 225 ? -10.386 10.478 4.882 1.00 93.44 225 LEU A O 1
ATOM 1713 N N . SER A 1 226 ? -9.659 12.300 3.846 1.00 95.44 226 SER A N 1
ATOM 1714 C CA . SER A 1 226 ? -10.502 12.045 2.670 1.00 95.44 226 SER A CA 1
ATOM 1715 C C . SER A 1 226 ? -9.993 10.830 1.879 1.00 95.44 226 SER A C 1
ATOM 1717 O O . SER A 1 226 ? -8.803 10.508 1.891 1.00 95.44 226 SER A O 1
ATOM 1719 N N . GLU A 1 227 ? -10.883 10.148 1.154 1.00 95.06 227 GLU A N 1
ATOM 1720 C CA . GLU A 1 227 ? -10.493 9.026 0.286 1.00 95.06 227 GLU A CA 1
ATOM 1721 C C . GLU A 1 227 ? -9.443 9.446 -0.754 1.00 95.06 227 GLU A C 1
ATOM 1723 O O . GLU A 1 227 ? -8.469 8.729 -0.993 1.00 95.06 227 GLU A O 1
ATOM 1728 N N . GLY A 1 228 ? -9.602 10.643 -1.323 1.00 96.62 228 GLY A N 1
ATOM 1729 C CA . GLY A 1 228 ? -8.656 11.219 -2.267 1.00 96.62 228 GLY A CA 1
ATOM 1730 C C . GLY A 1 228 ? -7.279 11.524 -1.667 1.00 96.62 228 GLY A C 1
ATOM 1731 O O . GLY A 1 228 ? -6.272 11.322 -2.342 1.00 96.62 228 GLY A O 1
ATOM 1732 N N . GLU A 1 229 ? -7.182 11.913 -0.390 1.00 96.50 229 GLU A N 1
ATOM 1733 C CA . GLU A 1 229 ? -5.887 12.060 0.299 1.00 96.50 229 GLU A CA 1
ATOM 1734 C C . GLU A 1 229 ? -5.151 10.729 0.462 1.00 96.50 229 GLU A C 1
ATOM 1736 O O . GLU A 1 229 ? -3.928 10.669 0.284 1.00 96.50 229 GLU A O 1
ATOM 1741 N N . ILE A 1 230 ? -5.879 9.656 0.783 1.00 96.38 230 ILE A N 1
ATOM 1742 C CA . ILE A 1 230 ? -5.300 8.312 0.889 1.00 96.38 230 ILE A CA 1
ATOM 1743 C C . ILE A 1 230 ? -4.821 7.863 -0.498 1.00 96.38 230 ILE A C 1
ATOM 1745 O O . ILE A 1 230 ? -3.662 7.477 -0.658 1.00 96.38 230 ILE A O 1
ATOM 1749 N N . TYR A 1 231 ? -5.663 8.007 -1.526 1.00 97.44 231 TYR A N 1
ATOM 1750 C CA . TYR A 1 231 ? -5.300 7.702 -2.912 1.00 97.44 231 TYR A CA 1
ATOM 1751 C C . TYR A 1 231 ? -4.065 8.488 -3.380 1.00 97.44 231 TYR A C 1
ATOM 1753 O O . TYR A 1 231 ? -3.156 7.929 -4.005 1.00 97.44 231 TYR A O 1
ATOM 1761 N N . HIS A 1 232 ? -3.999 9.781 -3.055 1.00 97.62 232 HIS A N 1
ATOM 1762 C CA . HIS A 1 232 ? -2.872 10.642 -3.397 1.00 97.62 232 HIS A CA 1
ATOM 1763 C C . HIS A 1 232 ? -1.583 10.193 -2.710 1.00 97.62 232 HIS A C 1
ATOM 1765 O O . HIS A 1 232 ? -0.540 10.117 -3.360 1.00 97.62 232 HIS A O 1
ATOM 1771 N N . THR A 1 233 ? -1.669 9.808 -1.434 1.00 96.88 233 THR A N 1
ATOM 1772 C CA . THR A 1 233 ? -0.536 9.276 -0.667 1.00 96.88 233 THR A CA 1
ATOM 1773 C C . THR A 1 233 ? 0.013 7.999 -1.306 1.00 96.88 233 THR A C 1
ATOM 1775 O O . THR A 1 233 ? 1.219 7.889 -1.502 1.00 96.88 233 THR A O 1
ATOM 1778 N N . ILE A 1 234 ? -0.850 7.066 -1.721 1.00 97.31 234 ILE A N 1
ATOM 1779 C CA . ILE A 1 234 ? -0.427 5.836 -2.420 1.00 97.31 234 ILE A CA 1
ATOM 1780 C C . ILE A 1 234 ? 0.198 6.173 -3.788 1.00 97.31 234 ILE A C 1
ATOM 1782 O O . ILE A 1 234 ? 1.167 5.548 -4.227 1.00 97.31 234 ILE A O 1
ATOM 1786 N N . THR A 1 235 ? -0.347 7.178 -4.477 1.00 96.69 235 THR A N 1
ATOM 1787 C CA . THR A 1 235 ? 0.045 7.544 -5.845 1.00 96.69 235 THR A CA 1
ATOM 1788 C C . THR A 1 235 ? 1.363 8.306 -5.923 1.00 96.69 235 THR A C 1
ATOM 1790 O O . THR A 1 235 ? 2.151 8.039 -6.831 1.00 96.69 235 THR A O 1
ATOM 1793 N N . MET A 1 236 ? 1.603 9.244 -5.006 1.00 96.31 236 MET A N 1
ATOM 1794 C CA . MET A 1 236 ? 2.758 10.151 -5.039 1.00 96.31 236 MET A CA 1
ATOM 1795 C C . MET A 1 236 ? 3.762 9.894 -3.911 1.00 96.31 236 MET A C 1
ATOM 1797 O O . MET A 1 236 ? 4.899 10.357 -4.000 1.00 96.31 236 MET A O 1
ATOM 1801 N N . GLY A 1 237 ? 3.391 9.100 -2.906 1.00 95.56 237 GLY A N 1
ATOM 1802 C CA . GLY A 1 237 ? 4.165 8.932 -1.681 1.00 95.56 237 GLY A CA 1
ATOM 1803 C C . GLY A 1 237 ? 3.985 10.113 -0.724 1.00 95.56 237 GLY A C 1
ATOM 1804 O O . GLY A 1 237 ? 3.450 11.164 -1.080 1.00 95.56 237 GLY A O 1
ATOM 1805 N N . LYS A 1 238 ? 4.439 9.944 0.520 1.00 93.50 238 LYS A N 1
ATOM 1806 C CA . LYS A 1 238 ? 4.428 10.999 1.543 1.00 93.50 238 LYS A CA 1
ATOM 1807 C C . LYS A 1 238 ? 5.566 10.787 2.534 1.00 93.50 238 LYS A C 1
ATOM 1809 O O . LYS A 1 238 ? 5.672 9.738 3.166 1.00 93.50 238 LYS A O 1
ATOM 1814 N N . GLY A 1 239 ? 6.409 11.804 2.707 1.00 91.31 239 GLY A N 1
ATOM 1815 C CA . GLY A 1 239 ? 7.561 11.722 3.606 1.00 91.31 239 GLY A CA 1
ATOM 1816 C C . GLY A 1 239 ? 8.517 10.598 3.194 1.00 91.31 239 GLY A C 1
ATOM 1817 O O . GLY A 1 239 ? 9.108 10.660 2.121 1.00 91.31 239 GLY A O 1
ATOM 1818 N N . ARG A 1 240 ? 8.664 9.579 4.050 1.00 90.81 240 ARG A N 1
ATOM 1819 C CA . ARG A 1 240 ? 9.511 8.396 3.794 1.00 90.81 240 ARG A CA 1
ATOM 1820 C C . ARG A 1 240 ? 8.794 7.273 3.036 1.00 90.81 240 ARG A C 1
ATOM 1822 O O . ARG A 1 240 ? 9.446 6.321 2.622 1.00 90.81 240 ARG A O 1
ATOM 1829 N N . MET A 1 241 ? 7.478 7.370 2.857 1.00 93.94 241 MET A N 1
ATOM 1830 C CA . MET A 1 241 ? 6.713 6.403 2.076 1.00 93.94 241 MET A CA 1
ATOM 1831 C C . MET A 1 241 ? 6.907 6.686 0.583 1.00 93.94 241 MET A C 1
ATOM 1833 O O . MET A 1 241 ? 6.527 7.754 0.097 1.00 93.94 241 MET A O 1
ATOM 1837 N N . TYR A 1 242 ? 7.482 5.723 -0.138 1.00 93.19 242 TYR A N 1
ATOM 1838 C CA . TYR A 1 242 ? 7.618 5.783 -1.593 1.00 93.19 242 TYR A CA 1
ATOM 1839 C C . TYR A 1 242 ? 6.259 5.663 -2.296 1.00 93.19 242 TYR A C 1
ATOM 1841 O O . TYR A 1 242 ? 5.289 5.147 -1.744 1.00 93.19 242 TYR A O 1
ATOM 1849 N N . ASN A 1 243 ? 6.194 6.143 -3.539 1.00 95.94 243 ASN A N 1
ATOM 1850 C CA . ASN A 1 243 ? 5.007 5.980 -4.372 1.00 95.94 243 ASN A CA 1
ATOM 1851 C C . ASN A 1 243 ? 4.853 4.525 -4.838 1.00 95.94 243 ASN A C 1
ATOM 1853 O O . ASN A 1 243 ? 5.843 3.876 -5.165 1.00 95.94 243 ASN A O 1
ATOM 1857 N N . LEU A 1 244 ? 3.606 4.057 -4.934 1.00 96.62 244 LEU A N 1
ATOM 1858 C CA . LEU A 1 244 ? 3.260 2.695 -5.365 1.00 96.62 244 LEU A CA 1
ATOM 1859 C C . LEU A 1 244 ? 2.589 2.656 -6.750 1.00 96.62 244 LEU A C 1
ATOM 1861 O O . LEU A 1 244 ? 1.936 1.681 -7.119 1.00 96.62 244 LEU A O 1
ATOM 1865 N N . ARG A 1 245 ? 2.716 3.731 -7.541 1.00 93.94 245 ARG A N 1
ATOM 1866 C CA . ARG A 1 245 ? 2.021 3.881 -8.836 1.00 93.94 245 ARG A CA 1
ATOM 1867 C C . ARG A 1 245 ? 2.471 2.901 -9.919 1.00 93.94 245 ARG A C 1
ATOM 1869 O O . ARG A 1 245 ? 1.736 2.714 -10.879 1.00 93.94 245 ARG A O 1
ATOM 1876 N N . ALA A 1 246 ? 3.673 2.339 -9.793 1.00 91.44 246 ALA A N 1
ATOM 1877 C CA . ALA A 1 246 ? 4.190 1.346 -10.733 1.00 91.44 246 ALA A CA 1
ATOM 1878 C C . ALA A 1 246 ? 3.720 -0.076 -10.381 1.00 91.44 246 ALA A C 1
ATOM 1880 O O . ALA A 1 246 ? 3.650 -0.930 -11.255 1.00 91.44 246 ALA A O 1
ATOM 1881 N N . GLN A 1 247 ? 3.392 -0.320 -9.109 1.00 93.69 247 GLN A N 1
ATOM 1882 C CA . GLN A 1 247 ? 2.991 -1.626 -8.588 1.00 93.69 247 GLN A CA 1
ATOM 1883 C C . GLN A 1 247 ? 1.466 -1.799 -8.578 1.00 93.69 247 GLN A C 1
ATOM 1885 O O . GLN A 1 247 ? 0.967 -2.898 -8.816 1.00 93.69 247 GLN A O 1
ATOM 1890 N N . ILE A 1 248 ? 0.718 -0.720 -8.313 1.00 94.69 248 ILE A N 1
ATOM 1891 C CA . ILE A 1 248 ? -0.739 -0.752 -8.141 1.00 94.69 248 ILE A CA 1
ATOM 1892 C C . ILE A 1 248 ? -1.408 0.175 -9.162 1.00 94.69 248 ILE A C 1
ATOM 1894 O O . ILE A 1 248 ? -1.152 1.383 -9.183 1.00 94.69 248 ILE A O 1
ATOM 1898 N N . THR A 1 249 ? -2.297 -0.387 -9.989 1.00 92.44 249 THR A N 1
ATOM 1899 C CA . THR A 1 249 ? -3.053 0.376 -10.998 1.00 92.44 249 THR A CA 1
ATOM 1900 C C . THR A 1 249 ? -4.022 1.372 -10.340 1.00 92.44 249 THR A C 1
ATOM 1902 O O . THR A 1 249 ? -4.408 1.175 -9.183 1.00 92.44 249 THR A O 1
ATOM 1905 N N . PRO A 1 250 ? -4.440 2.448 -11.037 1.00 92.56 250 PRO A N 1
ATOM 1906 C CA . PRO A 1 250 ? -5.382 3.435 -10.503 1.00 92.56 250 PRO A CA 1
ATOM 1907 C C . PRO A 1 250 ? -6.638 2.825 -9.867 1.00 92.56 250 PRO A C 1
ATOM 1909 O O . PRO A 1 250 ? -6.995 3.178 -8.748 1.00 92.56 250 PRO A O 1
ATOM 1912 N N . GLU A 1 251 ? -7.268 1.860 -10.527 1.00 91.62 251 GLU A N 1
ATOM 1913 C CA . GLU A 1 251 ? -8.491 1.201 -10.060 1.00 91.62 251 GLU A CA 1
ATOM 1914 C C . GLU A 1 251 ? -8.217 0.388 -8.790 1.00 91.62 251 GLU A C 1
ATOM 1916 O O . GLU A 1 251 ? -8.952 0.463 -7.807 1.00 91.62 251 GLU A O 1
ATOM 1921 N N . ARG A 1 252 ? -7.101 -0.345 -8.773 1.00 94.12 252 ARG A N 1
ATOM 1922 C CA . ARG A 1 252 ? -6.683 -1.159 -7.627 1.00 94.12 252 ARG A CA 1
ATOM 1923 C C . ARG A 1 252 ? -6.359 -0.307 -6.401 1.00 94.12 252 ARG A C 1
ATOM 1925 O O . ARG A 1 252 ? -6.732 -0.671 -5.289 1.00 94.12 252 ARG A O 1
ATOM 1932 N N . ARG A 1 253 ? -5.757 0.874 -6.590 1.00 96.12 253 ARG A N 1
ATOM 1933 C CA . ARG A 1 253 ? -5.518 1.832 -5.495 1.00 96.12 253 ARG A CA 1
ATOM 1934 C C . ARG A 1 253 ? -6.820 2.293 -4.848 1.00 96.12 253 ARG A C 1
ATOM 1936 O O . ARG A 1 253 ? -6.879 2.374 -3.627 1.00 96.12 253 ARG A O 1
ATOM 1943 N N . TRP A 1 254 ? -7.865 2.547 -5.634 1.00 96.00 254 TRP A N 1
ATOM 1944 C CA . TRP A 1 254 ? -9.188 2.868 -5.091 1.00 96.00 254 TRP A CA 1
ATOM 1945 C C . TRP A 1 254 ? -9.806 1.705 -4.305 1.00 96.00 254 TRP A C 1
ATOM 1947 O O . TRP A 1 254 ? -10.436 1.933 -3.273 1.00 96.00 254 TRP A O 1
ATOM 1957 N N . GLY A 1 255 ? -9.569 0.461 -4.729 1.00 93.44 255 GLY A N 1
ATOM 1958 C CA . GLY A 1 255 ? -9.925 -0.723 -3.941 1.00 93.44 255 GLY A CA 1
ATOM 1959 C C . GLY A 1 255 ? -9.228 -0.753 -2.577 1.00 93.44 255 GLY A C 1
ATOM 1960 O O . GLY A 1 255 ? -9.879 -0.981 -1.559 1.00 93.44 255 GLY A O 1
ATOM 1961 N N . VAL A 1 256 ? -7.923 -0.455 -2.534 1.00 95.56 256 VAL A N 1
ATOM 1962 C CA . VAL A 1 256 ? -7.154 -0.355 -1.277 1.00 95.56 256 VAL A CA 1
ATOM 1963 C C . VAL A 1 256 ? -7.716 0.735 -0.363 1.00 95.56 256 VAL A C 1
ATOM 1965 O O . VAL A 1 256 ? -7.845 0.511 0.836 1.00 95.56 256 VAL A O 1
ATOM 1968 N N . VAL A 1 257 ? -8.094 1.897 -0.908 1.00 96.12 257 VAL A N 1
ATOM 1969 C CA . VAL A 1 257 ? -8.704 2.990 -0.128 1.00 96.12 257 VAL A CA 1
ATOM 1970 C C . VAL A 1 257 ? -10.005 2.540 0.543 1.00 96.12 257 VAL A C 1
ATOM 1972 O O . VAL A 1 257 ? -10.176 2.775 1.739 1.00 96.12 257 VAL A O 1
ATOM 1975 N N . HIS A 1 258 ? -10.887 1.849 -0.190 1.00 92.44 258 HIS A N 1
ATOM 1976 C CA . HIS A 1 258 ? -12.120 1.282 0.377 1.00 92.44 258 HIS A CA 1
ATOM 1977 C C . HIS A 1 258 ? -11.828 0.287 1.492 1.00 92.44 258 HIS A C 1
ATOM 1979 O O . HIS A 1 258 ? -12.394 0.387 2.579 1.00 92.44 258 HIS A O 1
ATOM 1985 N N . PHE A 1 259 ? -10.911 -0.646 1.238 1.00 92.94 259 PHE A N 1
ATOM 1986 C CA . PHE A 1 259 ? -10.517 -1.640 2.228 1.00 92.94 259 PHE A CA 1
ATOM 1987 C C . PHE A 1 259 ? -9.977 -0.988 3.509 1.00 92.94 259 PHE A C 1
ATOM 1989 O O . PHE A 1 259 ? -10.435 -1.322 4.598 1.00 92.94 259 PHE A O 1
ATOM 1996 N N . LEU A 1 260 ? -9.085 0.000 3.385 1.00 93.25 260 LEU A N 1
ATOM 1997 C CA . LEU A 1 260 ? -8.533 0.746 4.519 1.00 93.25 260 LEU A CA 1
ATOM 1998 C C . LEU A 1 260 ? -9.620 1.426 5.354 1.00 93.25 260 LEU A C 1
ATOM 2000 O O . LEU A 1 260 ? -9.589 1.358 6.580 1.00 93.25 260 LEU A O 1
ATOM 2004 N N . LYS A 1 261 ? -10.592 2.074 4.702 1.00 91.56 261 LYS A N 1
ATOM 2005 C CA . LYS A 1 261 ? -11.709 2.732 5.391 1.00 91.56 261 LYS A CA 1
ATOM 2006 C C . LYS A 1 261 ? -12.575 1.737 6.151 1.00 91.56 261 LYS A C 1
ATOM 2008 O O . LYS A 1 261 ? -12.914 1.996 7.302 1.00 91.56 261 LYS A O 1
ATOM 2013 N N . VAL A 1 262 ? -12.903 0.608 5.526 1.00 90.00 262 VAL A N 1
ATOM 2014 C CA . VAL A 1 262 ? -13.703 -0.451 6.153 1.00 90.00 262 VAL A CA 1
ATOM 2015 C C . VAL A 1 262 ? -12.951 -1.082 7.321 1.00 90.00 262 VAL A C 1
ATOM 2017 O O . VAL A 1 262 ? -13.531 -1.239 8.391 1.00 90.00 262 VAL A O 1
ATOM 2020 N N . GLN A 1 263 ? -11.663 -1.392 7.159 1.00 89.06 263 GLN A N 1
ATOM 2021 C CA . GLN A 1 263 ? -10.872 -1.991 8.230 1.00 89.06 263 GLN A CA 1
ATOM 2022 C C . GLN A 1 263 ? -10.688 -1.032 9.412 1.00 89.06 263 GLN A C 1
ATOM 2024 O O . GLN A 1 263 ? -10.892 -1.435 10.553 1.00 89.06 263 GLN A O 1
ATOM 2029 N N . ALA A 1 264 ? -10.378 0.244 9.161 1.00 89.94 264 ALA A N 1
ATOM 2030 C CA . ALA A 1 264 ? -10.286 1.249 10.220 1.00 89.94 264 ALA A CA 1
ATOM 2031 C C . ALA A 1 264 ? -11.626 1.432 10.955 1.00 89.94 264 ALA A C 1
ATOM 2033 O O . ALA A 1 264 ? -11.651 1.476 12.181 1.00 89.94 264 ALA A O 1
ATOM 2034 N N . LEU A 1 265 ? -12.748 1.483 10.227 1.00 88.31 265 LEU A N 1
ATOM 2035 C CA . LEU A 1 265 ? -14.079 1.576 10.833 1.00 88.31 265 LEU A CA 1
ATOM 2036 C C . LEU A 1 265 ? -14.392 0.360 11.711 1.00 88.31 265 LEU A C 1
ATOM 2038 O O . LEU A 1 265 ? -14.881 0.520 12.826 1.00 88.31 265 LEU A O 1
ATOM 2042 N N . ALA A 1 266 ? -14.088 -0.843 11.224 1.00 86.44 266 ALA A N 1
ATOM 2043 C CA . ALA A 1 266 ? -14.307 -2.073 11.973 1.00 86.44 266 ALA A CA 1
ATOM 2044 C C . ALA A 1 266 ? -13.448 -2.127 13.250 1.00 86.44 266 ALA A C 1
ATOM 2046 O O . ALA A 1 266 ? -13.951 -2.515 14.302 1.00 86.44 266 ALA A O 1
ATOM 2047 N N . ASN A 1 267 ? -12.191 -1.677 13.188 1.00 85.69 267 ASN A N 1
ATOM 2048 C CA . ASN A 1 267 ? -11.307 -1.598 14.353 1.00 85.69 267 ASN A CA 1
ATOM 2049 C C . ASN A 1 267 ? -11.827 -0.613 15.414 1.00 85.69 267 ASN A C 1
ATOM 2051 O O . ASN A 1 267 ? -11.877 -0.965 16.591 1.00 85.69 267 ASN A O 1
ATOM 2055 N N . VAL A 1 268 ? -12.278 0.581 15.011 1.00 84.56 268 VAL A N 1
ATOM 2056 C CA . VAL A 1 268 ? -12.864 1.561 15.946 1.00 84.56 268 VAL A CA 1
ATOM 2057 C C . VAL A 1 268 ? -14.150 1.025 16.573 1.00 84.56 2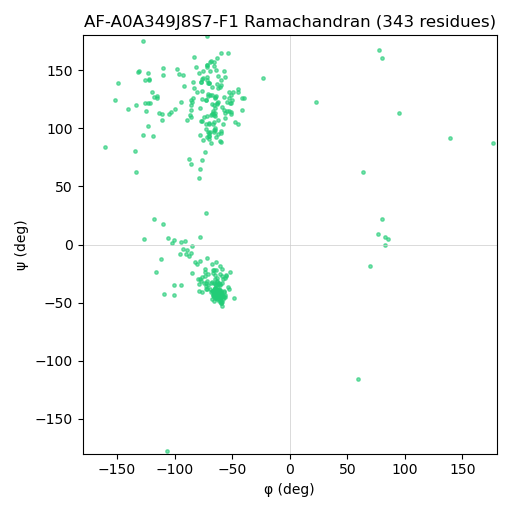68 VAL A C 1
ATOM 2059 O O . VAL A 1 268 ? -14.316 1.108 17.786 1.00 84.56 268 VAL A O 1
ATOM 2062 N N . ALA A 1 269 ? -15.031 0.409 15.779 1.00 83.12 269 ALA A N 1
ATOM 2063 C CA . ALA A 1 269 ? -16.257 -0.190 16.301 1.00 83.12 269 ALA A CA 1
ATOM 2064 C C . ALA A 1 269 ? -15.964 -1.284 17.344 1.00 83.12 269 ALA A C 1
ATOM 2066 O O . ALA A 1 269 ? -16.632 -1.349 18.374 1.00 83.12 269 ALA A O 1
ATOM 2067 N N . ALA A 1 270 ? -14.942 -2.116 17.115 1.00 82.75 270 ALA A N 1
ATOM 2068 C CA . ALA A 1 270 ? -14.518 -3.124 18.083 1.00 82.75 270 ALA A CA 1
ATOM 2069 C C . ALA A 1 270 ? -13.966 -2.501 19.380 1.00 82.75 270 ALA A C 1
ATOM 2071 O O . ALA A 1 270 ? -14.252 -3.000 20.471 1.00 82.75 270 ALA A O 1
ATOM 2072 N N . GLU A 1 271 ? -13.211 -1.403 19.283 1.00 82.88 271 GLU A N 1
ATOM 2073 C CA . GLU A 1 271 ? -12.686 -0.675 20.444 1.00 82.88 271 GLU A CA 1
ATOM 2074 C C . GLU A 1 271 ? -13.804 -0.017 21.271 1.00 82.88 271 GLU A C 1
ATOM 2076 O O . GLU A 1 271 ? -13.811 -0.117 22.500 1.00 82.88 271 GLU A O 1
ATOM 2081 N N . ASP A 1 272 ? -14.777 0.617 20.616 1.00 84.19 272 ASP A N 1
ATOM 2082 C CA . ASP A 1 272 ? -15.920 1.248 21.285 1.00 84.19 272 ASP A CA 1
ATOM 2083 C C . ASP A 1 272 ? -16.774 0.214 22.019 1.00 84.19 272 ASP A C 1
ATOM 2085 O O . ASP A 1 272 ? -17.146 0.409 23.179 1.00 84.19 272 ASP A O 1
ATOM 2089 N N . VAL A 1 273 ? -17.020 -0.933 21.383 1.00 83.06 273 VAL A N 1
ATOM 2090 C CA . VAL A 1 273 ? -17.713 -2.056 22.017 1.00 83.06 273 VAL A CA 1
ATOM 2091 C C . VAL A 1 273 ? -16.951 -2.549 23.254 1.00 83.06 273 VAL A C 1
ATOM 2093 O O . VAL A 1 273 ? -17.568 -2.771 24.297 1.00 83.06 273 VAL A O 1
ATOM 2096 N N . ALA A 1 274 ? -15.620 -2.644 23.193 1.00 83.19 274 ALA A N 1
ATOM 2097 C CA . ALA A 1 274 ? -14.804 -3.040 24.341 1.00 83.19 274 ALA A CA 1
ATOM 2098 C C . ALA A 1 274 ? -14.896 -2.052 25.522 1.00 83.19 274 ALA A C 1
ATOM 2100 O O . ALA A 1 274 ? -14.843 -2.478 26.674 1.00 83.19 274 ALA A O 1
ATOM 2101 N N . LYS A 1 275 ? -15.078 -0.749 25.261 1.00 86.19 275 LYS A N 1
ATOM 2102 C CA . LYS A 1 275 ? -15.276 0.279 26.304 1.00 86.19 275 LYS A CA 1
ATOM 2103 C C . LYS A 1 275 ? -16.689 0.276 26.889 1.00 86.19 275 LYS A C 1
ATOM 2105 O O . LYS A 1 275 ? -16.865 0.612 28.059 1.00 86.19 275 LYS A O 1
ATOM 2110 N N . LEU A 1 276 ? -17.693 -0.092 26.095 1.00 86.00 276 LEU A N 1
ATOM 2111 C CA . LEU A 1 276 ? -19.092 -0.119 26.529 1.00 86.00 276 LEU A CA 1
ATOM 2112 C C . LEU A 1 276 ? -19.394 -1.266 27.499 1.00 86.00 276 LEU A C 1
ATOM 2114 O O . LEU A 1 276 ? -20.238 -1.099 28.377 1.00 86.00 276 LEU A O 1
ATOM 2118 N N . VAL A 1 277 ? -18.711 -2.407 27.375 1.00 86.75 277 VAL A N 1
ATOM 2119 C CA . VAL A 1 277 ? -18.946 -3.578 28.238 1.00 86.75 277 VAL A CA 1
ATOM 2120 C C . VAL A 1 277 ? -18.720 -3.258 29.731 1.00 86.75 277 VAL A C 1
ATOM 2122 O O . VAL A 1 277 ? -19.668 -3.434 30.495 1.00 86.75 277 VAL A O 1
ATOM 2125 N N . PRO A 1 278 ? -17.573 -2.689 30.163 1.00 89.00 278 PRO A N 1
ATOM 2126 C CA . PRO A 1 278 ? -17.366 -2.297 31.563 1.00 89.00 278 PRO A CA 1
ATOM 2127 C C . PRO A 1 278 ? -18.363 -1.253 32.077 1.00 89.00 278 PRO A C 1
ATOM 2129 O O . PRO A 1 278 ? -18.742 -1.273 33.246 1.00 89.00 278 PRO A O 1
ATOM 2132 N N . TYR A 1 279 ? -18.802 -0.331 31.212 1.00 88.62 279 TYR A N 1
ATOM 2133 C CA . TYR A 1 279 ? -19.813 0.657 31.585 1.00 88.62 279 TYR A CA 1
ATOM 2134 C C . TYR A 1 279 ? -21.148 -0.023 31.912 1.00 88.62 279 TYR A C 1
ATOM 2136 O O . TYR A 1 279 ? -21.738 0.251 32.954 1.00 88.62 279 TYR A O 1
ATOM 2144 N N . ILE A 1 280 ? -21.589 -0.959 31.068 1.00 88.19 280 ILE A N 1
ATOM 2145 C CA . ILE A 1 280 ? -22.826 -1.714 31.295 1.00 88.19 280 ILE A CA 1
ATOM 2146 C C . ILE A 1 280 ? -22.704 -2.606 32.530 1.00 88.19 280 ILE A C 1
ATOM 2148 O O . ILE A 1 280 ? -23.651 -2.671 33.309 1.00 88.19 280 ILE A O 1
ATOM 2152 N N . ASP A 1 281 ? -21.546 -3.233 32.745 1.00 89.75 281 ASP A N 1
ATOM 2153 C CA . ASP A 1 281 ? -21.275 -4.004 33.962 1.00 89.75 281 ASP A CA 1
ATOM 2154 C C . ASP A 1 281 ? -21.468 -3.134 35.218 1.00 89.75 281 ASP A C 1
ATOM 2156 O O . ASP A 1 281 ? -22.190 -3.528 36.134 1.00 89.75 281 ASP A O 1
ATOM 2160 N N . SER A 1 282 ? -20.949 -1.900 35.215 1.00 91.38 282 SER A N 1
ATOM 2161 C CA . SER A 1 282 ? -21.126 -0.961 36.333 1.00 91.38 282 SER A CA 1
ATOM 2162 C C . SER A 1 282 ? -22.579 -0.514 36.555 1.00 91.38 282 SER A C 1
ATOM 2164 O O . SER A 1 282 ? -22.976 -0.226 37.683 1.00 91.38 282 SER A O 1
ATOM 2166 N N . GLU A 1 283 ? -23.401 -0.456 35.503 1.00 89.81 283 GLU A N 1
ATOM 2167 C CA . GLU A 1 283 ? -24.827 -0.124 35.625 1.00 89.81 283 GLU A CA 1
ATOM 2168 C C . GLU A 1 283 ? -25.654 -1.322 36.117 1.00 89.81 283 GLU A C 1
ATOM 2170 O O . GLU A 1 283 ? -26.587 -1.148 36.903 1.00 89.81 283 GLU A O 1
ATOM 2175 N N . ILE A 1 284 ? -25.277 -2.550 35.741 1.00 91.31 284 ILE A N 1
ATOM 2176 C CA . ILE A 1 284 ? -25.875 -3.782 36.281 1.00 91.31 284 ILE A CA 1
ATOM 2177 C C . ILE A 1 284 ? -25.572 -3.919 37.777 1.00 91.31 284 ILE A C 1
ATOM 2179 O O . ILE A 1 284 ? -26.450 -4.327 38.537 1.00 91.31 284 ILE A O 1
ATOM 2183 N N . GLU A 1 285 ? -24.366 -3.551 38.220 1.00 91.06 285 GLU A N 1
ATOM 2184 C CA . GLU A 1 285 ? -24.016 -3.521 39.646 1.00 91.06 285 GLU A CA 1
ATOM 2185 C C . GLU A 1 285 ? -24.901 -2.545 40.439 1.00 91.06 285 GLU A C 1
ATOM 2187 O O . GLU A 1 285 ? -25.328 -2.864 41.549 1.00 91.06 285 GLU A O 1
ATOM 2192 N N . LYS A 1 286 ? -25.232 -1.380 39.862 1.00 92.56 286 LYS A N 1
ATOM 2193 C CA . LYS A 1 286 ? -26.129 -0.389 40.485 1.00 92.56 286 LYS A CA 1
ATOM 2194 C C . LYS A 1 286 ? -27.596 -0.820 40.477 1.00 92.56 286 LYS A C 1
ATOM 2196 O O . LYS A 1 286 ? -28.325 -0.473 41.405 1.00 92.56 286 LYS A O 1
ATOM 2201 N N . ASN A 1 287 ? -28.041 -1.556 39.456 1.00 90.38 287 ASN A N 1
ATOM 2202 C CA . ASN A 1 287 ? -29.417 -2.043 39.351 1.00 90.38 287 ASN A CA 1
ATOM 2203 C C . ASN A 1 287 ? -29.494 -3.530 38.935 1.00 90.38 287 ASN A C 1
ATOM 2205 O O . ASN A 1 287 ? -29.798 -3.850 37.781 1.00 90.38 287 ASN A O 1
ATOM 2209 N N . PRO A 1 288 ? -29.299 -4.471 39.881 1.00 86.31 288 PRO A N 1
ATOM 2210 C CA . PRO A 1 288 ? -29.206 -5.900 39.568 1.00 86.31 288 PRO A CA 1
ATOM 2211 C C . PRO A 1 288 ? -30.504 -6.542 39.062 1.00 86.31 288 PRO A C 1
ATOM 2213 O O . PRO A 1 288 ? -30.467 -7.657 38.527 1.00 86.31 288 PRO A O 1
ATOM 2216 N N . GLN A 1 289 ? -31.653 -5.889 39.263 1.00 87.94 289 GLN A N 1
ATOM 2217 C CA . GLN A 1 289 ? -32.963 -6.402 38.847 1.00 87.94 289 GLN A CA 1
ATOM 2218 C C . GLN A 1 289 ? -33.358 -5.978 37.430 1.00 87.94 289 GLN A C 1
ATOM 2220 O O . GLN A 1 289 ? -34.334 -6.498 36.892 1.00 87.94 289 GLN A O 1
ATOM 2225 N N . ASP A 1 290 ? -32.591 -5.090 36.795 1.00 87.44 290 ASP A N 1
ATOM 2226 C CA . ASP A 1 290 ? -32.861 -4.680 35.425 1.00 87.44 290 ASP A CA 1
ATOM 2227 C C . ASP A 1 290 ? -32.498 -5.800 34.435 1.00 87.44 290 ASP A C 1
ATOM 2229 O O . ASP A 1 290 ? -31.338 -6.023 34.074 1.00 87.44 290 ASP A O 1
ATOM 2233 N N . ALA A 1 291 ? -33.518 -6.537 33.992 1.00 88.38 291 ALA A N 1
ATOM 2234 C CA . ALA A 1 291 ? -33.370 -7.587 32.991 1.00 88.38 291 ALA A CA 1
ATOM 2235 C C . ALA A 1 291 ? -32.942 -7.035 31.618 1.00 88.38 291 ALA A C 1
ATOM 2237 O O . ALA A 1 291 ? -32.299 -7.746 30.846 1.00 88.38 291 ALA A O 1
ATOM 2238 N N . THR A 1 292 ? -33.248 -5.770 31.309 1.00 90.25 292 THR A N 1
ATOM 2239 C CA . THR A 1 292 ? -32.955 -5.172 29.999 1.00 90.25 292 THR A CA 1
ATOM 2240 C C . THR A 1 292 ? -31.464 -4.893 29.824 1.00 90.25 292 THR A C 1
ATOM 2242 O O . THR A 1 292 ? -30.911 -5.157 28.754 1.00 90.25 292 THR A O 1
ATOM 2245 N N . LEU A 1 293 ? -30.781 -4.452 30.887 1.00 87.00 293 LEU A N 1
ATOM 2246 C CA . LEU A 1 293 ? -29.332 -4.230 30.883 1.00 87.00 293 LEU A CA 1
ATOM 2247 C C . LEU A 1 293 ? -28.554 -5.536 30.696 1.00 87.00 293 LEU A C 1
ATOM 2249 O O . LEU A 1 293 ? -27.578 -5.565 29.947 1.00 87.00 293 LEU A O 1
ATOM 2253 N N . LYS A 1 294 ? -29.022 -6.633 31.304 1.00 88.38 294 LYS A N 1
ATOM 2254 C CA . LYS A 1 294 ? -28.418 -7.966 31.141 1.00 88.38 294 LYS A CA 1
ATOM 2255 C C . LYS A 1 294 ? -28.530 -8.469 29.701 1.00 88.38 294 LYS A C 1
ATOM 2257 O O . LYS A 1 294 ? -27.527 -8.883 29.128 1.00 88.38 294 LYS A O 1
ATOM 2262 N N . VAL A 1 295 ? -29.707 -8.336 29.085 1.00 91.31 295 VAL A N 1
ATOM 2263 C CA . VAL A 1 295 ? -29.907 -8.692 27.668 1.00 91.31 295 VAL A CA 1
ATOM 2264 C C . VAL A 1 295 ? -29.037 -7.822 26.756 1.00 91.31 295 VAL A C 1
ATOM 2266 O O . VAL A 1 295 ? -28.383 -8.326 25.845 1.00 91.31 295 VAL A O 1
ATOM 2269 N N . ARG A 1 296 ? -28.966 -6.511 27.016 1.00 88.69 296 ARG A N 1
ATOM 2270 C CA . ARG A 1 296 ? -28.147 -5.585 26.222 1.00 88.69 296 ARG A CA 1
ATOM 2271 C C . ARG A 1 296 ? -26.652 -5.895 26.325 1.00 88.69 296 ARG A C 1
ATOM 2273 O O . ARG A 1 296 ? -25.945 -5.809 25.323 1.00 88.69 296 ARG A O 1
ATOM 2280 N N . ARG A 1 297 ? -26.174 -6.288 27.509 1.00 88.69 297 ARG A N 1
ATOM 2281 C CA . ARG A 1 297 ? -24.801 -6.764 27.726 1.00 88.69 297 ARG A CA 1
ATOM 2282 C C . ARG A 1 297 ? -24.493 -7.980 26.857 1.00 88.69 297 ARG A C 1
ATOM 2284 O O . ARG A 1 297 ? -23.480 -7.988 26.166 1.00 88.69 297 ARG A O 1
ATOM 2291 N N . GLU A 1 298 ? -25.364 -8.986 26.874 1.00 89.50 298 GLU A N 1
ATOM 2292 C CA . GLU A 1 298 ? -25.196 -10.204 26.072 1.00 89.50 298 GLU A CA 1
ATOM 2293 C C . GLU A 1 298 ? -25.170 -9.896 24.570 1.00 89.50 298 GLU A C 1
ATOM 2295 O O . GLU A 1 298 ? -24.286 -10.375 23.861 1.00 89.50 298 GLU A O 1
ATOM 2300 N N . GLN A 1 299 ? -26.066 -9.027 24.096 1.00 88.81 299 GLN A N 1
ATOM 2301 C CA . GLN A 1 299 ? -26.096 -8.581 22.699 1.00 88.81 299 GLN A CA 1
ATOM 2302 C C . GLN A 1 299 ? -24.809 -7.860 22.283 1.00 88.81 299 GLN A C 1
ATOM 2304 O O . GLN A 1 299 ? -24.281 -8.107 21.201 1.00 88.81 299 GLN A O 1
ATOM 2309 N N . ILE A 1 300 ? -24.281 -6.982 23.138 1.00 86.69 300 ILE A N 1
ATOM 2310 C CA . ILE A 1 300 ? -23.042 -6.247 22.858 1.00 86.69 300 ILE A CA 1
ATOM 2311 C C . ILE A 1 300 ? -21.836 -7.186 22.867 1.00 86.69 300 ILE A C 1
ATOM 2313 O O . ILE A 1 300 ? -20.971 -7.052 22.008 1.00 86.69 300 ILE A O 1
ATOM 2317 N N . LEU A 1 301 ? -21.787 -8.165 23.774 1.00 86.88 301 LEU A N 1
ATOM 2318 C CA . LEU A 1 301 ? -20.737 -9.187 23.787 1.00 86.88 301 LEU A CA 1
ATOM 2319 C C . LEU A 1 301 ? -20.774 -10.068 22.533 1.00 86.88 301 LEU A C 1
ATOM 2321 O O . LEU A 1 301 ? -19.720 -10.350 21.962 1.00 86.88 301 LEU A O 1
ATOM 2325 N N . ALA A 1 302 ? -21.967 -10.463 22.081 1.00 86.94 302 ALA A N 1
ATOM 2326 C CA . ALA A 1 302 ? -22.135 -11.200 20.832 1.00 86.94 302 ALA A CA 1
ATOM 2327 C C . ALA A 1 302 ? -21.650 -10.370 19.632 1.00 86.94 302 ALA A C 1
ATOM 2329 O O . ALA A 1 302 ? -20.810 -10.833 18.861 1.00 86.94 302 ALA A O 1
ATOM 2330 N N . LEU A 1 303 ? -22.071 -9.103 19.543 1.00 83.50 303 LEU A N 1
ATOM 2331 C CA . LEU A 1 303 ? -21.640 -8.184 18.488 1.00 83.50 303 LEU A CA 1
ATOM 2332 C C . LEU A 1 303 ? -20.121 -7.938 18.514 1.00 83.50 303 LEU A C 1
ATOM 2334 O O . LEU A 1 303 ? -19.485 -7.879 17.463 1.00 83.50 303 LEU A O 1
ATOM 2338 N N . ALA A 1 304 ? -19.519 -7.835 19.704 1.00 81.44 304 ALA A N 1
ATOM 2339 C CA . ALA A 1 304 ? -18.071 -7.713 19.880 1.00 81.44 304 ALA A CA 1
ATOM 2340 C C . ALA A 1 304 ? -17.330 -8.929 19.318 1.00 81.44 304 ALA A C 1
ATOM 2342 O O . ALA A 1 304 ? -16.329 -8.790 18.611 1.00 81.44 304 ALA A O 1
ATOM 2343 N N . ALA A 1 305 ? -17.811 -10.126 19.661 1.00 82.94 305 ALA A N 1
ATOM 2344 C CA . ALA A 1 305 ? -17.216 -11.384 19.240 1.00 82.94 305 ALA A CA 1
ATOM 2345 C C . ALA A 1 305 ? -17.306 -11.547 17.718 1.00 82.94 305 ALA A C 1
ATOM 2347 O O . ALA A 1 305 ? -16.310 -11.891 17.082 1.00 82.94 305 ALA A O 1
ATOM 2348 N N . GLU A 1 306 ? -18.458 -11.220 17.130 1.00 79.94 306 GLU A N 1
ATOM 2349 C CA . GLU A 1 306 ? -18.670 -11.222 15.682 1.00 79.94 306 GLU A CA 1
ATOM 2350 C C . GLU A 1 306 ? -17.775 -10.203 14.968 1.00 79.94 306 GLU A C 1
ATOM 2352 O O . GLU A 1 306 ? -17.096 -10.556 14.003 1.00 79.94 306 GLU A O 1
ATOM 2357 N N . ALA A 1 307 ? -17.696 -8.964 15.464 1.00 77.19 307 ALA A N 1
ATOM 2358 C CA . ALA A 1 307 ? -16.829 -7.931 14.899 1.00 77.19 307 ALA A CA 1
ATOM 2359 C C . ALA A 1 307 ? -15.347 -8.333 14.965 1.00 77.19 307 ALA A C 1
ATOM 2361 O O . ALA A 1 307 ? -14.613 -8.174 13.988 1.00 77.19 307 ALA A O 1
ATOM 2362 N N . LYS A 1 308 ? -14.907 -8.918 16.085 1.00 76.56 308 LYS A N 1
ATOM 2363 C CA . LYS A 1 308 ? -13.537 -9.419 16.252 1.00 76.56 308 LYS A CA 1
ATOM 2364 C C . LYS A 1 308 ? -13.245 -10.603 15.330 1.00 76.56 308 LYS A C 1
ATOM 2366 O O . LYS A 1 308 ? -12.161 -10.663 14.753 1.00 76.56 308 LYS A O 1
ATOM 2371 N N . ALA A 1 309 ? -14.196 -11.518 15.153 1.00 77.75 309 ALA A N 1
ATOM 2372 C CA . ALA A 1 309 ? -14.071 -12.629 14.213 1.00 77.75 309 ALA A CA 1
ATOM 2373 C C . ALA A 1 309 ? -14.015 -12.136 12.757 1.00 77.75 309 ALA A C 1
ATOM 2375 O O . ALA A 1 309 ? -13.185 -12.606 11.980 1.00 77.75 309 ALA A O 1
ATOM 2376 N N . ALA A 1 310 ? -14.833 -11.143 12.398 1.00 73.25 310 ALA A N 1
ATOM 2377 C CA . ALA A 1 310 ? -14.815 -10.514 11.081 1.00 73.25 310 ALA A CA 1
ATOM 2378 C C . ALA A 1 310 ? -13.488 -9.784 10.814 1.00 73.25 310 ALA A C 1
ATOM 2380 O O . ALA A 1 310 ? -12.892 -9.970 9.755 1.00 73.25 310 ALA A O 1
ATOM 2381 N N . LEU A 1 311 ? -12.973 -9.024 11.786 1.00 74.94 311 LEU A N 1
ATOM 2382 C CA . LEU A 1 311 ? -11.649 -8.395 11.716 1.00 74.94 311 LEU A CA 1
ATOM 2383 C C . LEU A 1 311 ? -10.527 -9.428 11.568 1.00 74.94 311 LEU A C 1
ATOM 2385 O O . LEU A 1 311 ? -9.650 -9.257 10.723 1.00 74.94 311 LEU A O 1
ATOM 2389 N N . ALA A 1 312 ? -10.580 -10.524 12.328 1.00 69.75 312 ALA A N 1
ATOM 2390 C CA . ALA A 1 312 ? -9.618 -11.617 12.211 1.00 69.75 312 ALA A CA 1
ATOM 2391 C C . ALA A 1 312 ? -9.683 -12.299 10.832 1.00 69.75 312 ALA A C 1
ATOM 2393 O O . ALA A 1 312 ? -8.648 -12.649 10.269 1.00 69.75 312 ALA A O 1
ATOM 2394 N N . GLY A 1 313 ? -10.880 -12.439 10.253 1.00 65.81 313 GLY A N 1
ATOM 2395 C CA . GLY A 1 313 ? -11.070 -12.931 8.885 1.00 65.81 313 GLY A CA 1
ATOM 2396 C C . GLY A 1 313 ? -10.569 -11.960 7.806 1.00 65.81 313 GLY A C 1
ATOM 2397 O O . GLY A 1 313 ? -10.060 -12.393 6.773 1.00 65.81 313 GLY A O 1
ATOM 2398 N N . LEU A 1 314 ? -10.665 -10.647 8.047 1.00 67.06 314 LEU A N 1
ATOM 2399 C CA . LEU A 1 314 ? -10.143 -9.596 7.162 1.00 67.06 314 LEU A CA 1
ATOM 2400 C C . LEU A 1 314 ? -8.618 -9.435 7.255 1.00 67.06 314 LEU A C 1
ATOM 2402 O O . LEU A 1 314 ? -7.976 -9.034 6.285 1.00 67.06 314 LEU A O 1
ATOM 2406 N N . GLY A 1 315 ? -8.020 -9.756 8.396 1.00 61.84 315 GLY A N 1
ATOM 2407 C CA . GLY A 1 315 ? -6.595 -9.585 8.643 1.00 61.84 315 GLY A CA 1
ATOM 2408 C C . GLY A 1 315 ? -5.989 -10.822 9.272 1.00 61.84 315 GLY A C 1
ATOM 2409 O O . GLY A 1 315 ? -5.512 -10.709 10.395 1.00 61.84 315 GLY A O 1
ATOM 2410 N N . SER A 1 316 ? -6.021 -11.975 8.573 1.00 49.50 316 SER A N 1
ATOM 2411 C CA . SER A 1 316 ? -5.584 -13.264 9.141 1.00 49.50 316 SER A CA 1
ATOM 2412 C C . SER A 1 316 ? -4.308 -13.071 9.954 1.00 49.50 316 SER A C 1
ATOM 2414 O O . SER A 1 316 ? -3.300 -12.599 9.428 1.00 49.50 316 SER A O 1
ATOM 2416 N N . VAL A 1 317 ? -4.459 -13.323 11.249 1.00 46.50 317 VAL A N 1
ATOM 2417 C CA . VAL A 1 317 ? -3.541 -13.040 12.350 1.00 46.50 317 VAL A CA 1
ATOM 2418 C C . VAL A 1 317 ? -2.119 -13.427 11.982 1.00 46.50 317 VAL A C 1
ATOM 2420 O O . VAL A 1 317 ? -1.779 -14.602 11.994 1.00 46.50 317 VAL A O 1
ATOM 2423 N N . GLY A 1 318 ? -1.317 -12.411 11.678 1.00 52.38 318 GLY A N 1
ATOM 2424 C CA . GLY A 1 318 ? 0.072 -12.564 11.299 1.00 52.38 318 GLY A CA 1
ATOM 2425 C C . GLY A 1 318 ? 0.907 -11.469 11.921 1.00 52.38 318 GLY A C 1
ATOM 2426 O O . GLY A 1 318 ? 0.751 -10.295 11.599 1.00 52.38 318 GLY A O 1
ATOM 2427 N N . ASN A 1 319 ? 1.824 -11.865 12.789 1.00 54.75 319 ASN A N 1
ATOM 2428 C CA . ASN A 1 319 ? 2.822 -11.038 13.470 1.00 54.75 319 ASN A CA 1
ATOM 2429 C C . ASN A 1 319 ? 3.956 -10.570 12.530 1.00 54.75 319 ASN A C 1
ATOM 2431 O O . ASN A 1 319 ? 5.097 -10.416 12.953 1.00 54.75 319 ASN A O 1
ATOM 2435 N N . GLY A 1 320 ? 3.683 -10.443 11.228 1.00 51.72 320 GLY A N 1
ATOM 2436 C CA . GLY A 1 320 ? 4.680 -10.138 10.199 1.00 51.72 320 GLY A CA 1
ATOM 2437 C C . GLY A 1 320 ? 5.677 -11.269 9.906 1.00 51.72 320 GLY A C 1
ATOM 2438 O O . GLY A 1 320 ? 6.258 -11.275 8.825 1.00 51.72 320 GLY A O 1
ATOM 2439 N N . HIS A 1 321 ? 5.842 -12.258 10.795 1.00 53.53 321 HIS A N 1
ATOM 2440 C CA . HIS A 1 321 ? 6.767 -13.385 10.603 1.00 53.53 321 HIS A CA 1
ATOM 2441 C C . HIS A 1 321 ? 6.394 -14.282 9.417 1.00 53.53 321 HIS A C 1
ATOM 2443 O O . HIS A 1 321 ? 7.255 -14.943 8.857 1.00 53.53 321 HIS A O 1
ATOM 2449 N N . GLU A 1 322 ? 5.137 -14.264 8.985 1.00 53.53 322 GLU A N 1
ATOM 2450 C CA . GLU A 1 322 ? 4.660 -14.959 7.782 1.00 53.53 322 GLU A CA 1
ATOM 2451 C C . GLU A 1 322 ? 5.257 -14.397 6.483 1.00 53.53 322 GLU A C 1
ATOM 2453 O O . GLU A 1 322 ? 5.256 -15.073 5.459 1.00 53.53 322 GLU A O 1
ATOM 2458 N N . PHE A 1 323 ? 5.737 -13.147 6.511 1.00 47.44 323 PHE A N 1
ATOM 2459 C CA . PHE A 1 323 ? 6.446 -12.514 5.397 1.00 47.44 323 PHE A CA 1
ATOM 2460 C C . PHE A 1 323 ? 7.949 -12.761 5.440 1.00 47.44 323 PHE A C 1
ATOM 2462 O O . PHE A 1 323 ? 8.646 -12.365 4.505 1.00 47.44 323 PHE A O 1
ATOM 2469 N N . ILE A 1 324 ? 8.460 -13.409 6.493 1.00 52.16 324 ILE A N 1
ATOM 2470 C CA . ILE A 1 324 ? 9.768 -14.041 6.403 1.00 52.16 324 ILE A CA 1
ATOM 2471 C C . ILE A 1 324 ? 9.564 -15.140 5.364 1.00 52.16 324 ILE A C 1
ATOM 2473 O O . ILE A 1 324 ? 8.797 -16.066 5.643 1.00 52.16 324 ILE A O 1
ATOM 2477 N N . PRO A 1 325 ? 10.157 -15.040 4.156 1.00 47.09 325 PRO A N 1
ATOM 2478 C CA . PRO A 1 325 ? 10.121 -16.167 3.245 1.00 47.09 325 PRO A CA 1
ATOM 2479 C C . PRO A 1 325 ? 10.609 -17.364 4.049 1.00 47.09 325 PRO A C 1
ATOM 2481 O O . PRO A 1 325 ? 11.638 -17.261 4.728 1.00 47.09 325 PRO A O 1
ATOM 2484 N N . ALA A 1 326 ? 9.835 -18.456 4.036 1.00 53.62 326 ALA A N 1
ATOM 2485 C CA . ALA A 1 326 ? 10.317 -19.702 4.606 1.00 53.62 326 ALA A CA 1
ATOM 2486 C C . ALA A 1 326 ? 11.753 -19.883 4.094 1.00 53.62 326 ALA A C 1
ATOM 2488 O O . ALA A 1 326 ? 11.984 -19.592 2.910 1.00 53.62 326 ALA A O 1
ATOM 2489 N N . PRO A 1 327 ? 12.717 -20.244 4.965 1.00 63.41 327 PRO A N 1
ATOM 2490 C CA . PRO A 1 327 ? 14.068 -20.527 4.497 1.00 63.41 327 PRO A CA 1
ATOM 2491 C C . PRO A 1 327 ? 13.926 -21.405 3.259 1.00 63.41 327 PRO A C 1
ATOM 2493 O O . PRO A 1 327 ? 13.081 -22.307 3.287 1.00 63.41 327 PRO A O 1
ATOM 2496 N N . GLU A 1 328 ? 14.624 -21.041 2.173 1.00 62.31 328 GLU A N 1
ATOM 2497 C CA . GLU A 1 328 ? 14.416 -21.661 0.860 1.00 62.31 328 GLU A CA 1
ATOM 2498 C C . GLU A 1 328 ? 14.250 -23.165 1.062 1.00 62.31 328 GLU A C 1
ATOM 2500 O O . GLU A 1 328 ? 15.077 -23.743 1.781 1.00 62.31 328 GLU A O 1
ATOM 2505 N N . PRO A 1 329 ? 13.150 -23.775 0.562 1.00 53.09 329 PRO A N 1
ATOM 2506 C CA . PRO A 1 329 ? 12.920 -25.188 0.781 1.00 53.09 329 PRO A CA 1
ATOM 2507 C C . PRO A 1 329 ? 14.186 -25.880 0.323 1.00 53.09 329 PRO A C 1
ATOM 2509 O O . PRO A 1 329 ? 14.551 -25.782 -0.850 1.00 53.09 329 PRO A O 1
ATOM 2512 N N . VAL A 1 330 ? 14.886 -26.505 1.273 1.00 59.78 330 VAL A N 1
ATOM 2513 C CA . VAL A 1 330 ? 16.022 -27.346 0.936 1.00 59.78 330 VAL A CA 1
ATOM 2514 C C . VAL A 1 330 ? 15.436 -28.333 -0.066 1.00 59.78 330 VAL A C 1
ATOM 2516 O O . VAL A 1 330 ? 14.461 -29.002 0.293 1.00 59.78 330 VAL A O 1
ATOM 2519 N N . PRO A 1 331 ? 15.886 -28.315 -1.332 1.00 55.56 331 PRO A N 1
ATOM 2520 C CA . PRO A 1 331 ? 15.202 -29.015 -2.402 1.00 55.56 331 PRO A CA 1
ATOM 2521 C C . PRO A 1 331 ? 14.915 -30.450 -1.966 1.00 55.56 331 PRO A C 1
ATOM 2523 O O . PRO A 1 331 ? 15.810 -31.120 -1.461 1.00 55.56 331 PRO A O 1
ATOM 2526 N N . GLU A 1 332 ? 13.678 -30.923 -2.146 1.00 47.59 332 GLU A N 1
ATOM 2527 C CA . GLU A 1 332 ? 13.255 -32.283 -1.758 1.00 47.59 332 GLU A CA 1
ATOM 2528 C C . GLU A 1 332 ? 14.199 -33.364 -2.331 1.00 47.59 332 GLU A C 1
ATOM 2530 O O . GLU A 1 332 ? 14.396 -34.437 -1.763 1.00 47.59 332 GLU A O 1
ATOM 2535 N N . TYR A 1 333 ? 14.891 -33.024 -3.416 1.00 53.59 333 TYR A N 1
ATOM 2536 C CA . TYR A 1 333 ? 15.974 -33.769 -4.044 1.00 53.59 333 TYR A CA 1
ATOM 2537 C C . TYR A 1 333 ? 17.323 -33.608 -3.302 1.00 53.59 333 TYR A C 1
ATOM 2539 O O . TYR A 1 333 ? 18.338 -33.253 -3.897 1.00 53.59 333 TYR A O 1
ATOM 2547 N N . VAL A 1 334 ? 17.375 -33.944 -2.007 1.00 47.50 334 VAL A N 1
ATOM 2548 C CA . VAL A 1 334 ? 18.645 -34.346 -1.349 1.00 47.50 334 VAL A CA 1
ATOM 2549 C C . VAL A 1 334 ? 18.919 -35.849 -1.552 1.00 47.50 334 VAL A C 1
ATOM 2551 O O . VAL A 1 334 ? 19.964 -36.368 -1.170 1.00 47.50 334 VAL A O 1
ATOM 2554 N N . GLY A 1 335 ? 18.024 -36.573 -2.229 1.00 56.66 335 GLY A N 1
ATOM 2555 C CA . GLY A 1 335 ? 18.250 -37.961 -2.614 1.00 56.66 335 GLY A CA 1
ATOM 2556 C C . GLY A 1 335 ? 17.542 -38.315 -3.911 1.00 56.66 335 GLY A C 1
ATOM 2557 O O . GLY A 1 335 ? 16.399 -37.928 -4.137 1.00 56.66 335 GLY A O 1
ATOM 2558 N N . ALA A 1 336 ? 18.222 -39.071 -4.769 1.00 48.34 336 ALA A N 1
ATOM 2559 C CA . ALA A 1 336 ? 17.607 -39.650 -5.949 1.00 48.34 336 ALA A CA 1
ATOM 2560 C C . ALA A 1 336 ? 16.625 -40.751 -5.514 1.00 48.34 336 ALA A C 1
ATOM 2562 O O . ALA A 1 336 ? 17.041 -41.848 -5.151 1.00 48.34 336 ALA A O 1
ATOM 2563 N N . GLN A 1 337 ? 15.324 -40.468 -5.543 1.00 52.81 337 GLN A N 1
ATOM 2564 C CA . GLN A 1 337 ? 14.284 -41.488 -5.405 1.00 52.81 337 GLN A CA 1
ATOM 2565 C C . GLN A 1 337 ? 14.000 -42.092 -6.783 1.00 52.81 337 GLN A C 1
ATOM 2567 O O . GLN A 1 337 ? 12.958 -41.853 -7.385 1.00 52.81 337 GLN A O 1
ATOM 2572 N N . TRP A 1 338 ? 14.959 -42.842 -7.324 1.00 52.78 338 TRP A N 1
ATOM 2573 C CA . TRP A 1 338 ? 14.641 -43.746 -8.426 1.00 52.78 338 TRP A CA 1
ATOM 2574 C C . TRP A 1 338 ? 14.031 -45.012 -7.821 1.00 52.78 338 TRP A C 1
ATOM 2576 O O . TRP A 1 338 ? 14.615 -45.549 -6.873 1.00 52.78 338 TRP A O 1
ATOM 2586 N N . PRO A 1 339 ? 12.887 -45.510 -8.324 1.00 55.72 339 PRO A N 1
ATOM 2587 C CA . PRO A 1 339 ? 12.449 -46.847 -7.962 1.00 55.72 339 PRO A CA 1
ATOM 2588 C C . PRO A 1 339 ? 13.577 -47.809 -8.338 1.00 55.72 339 PRO A C 1
ATOM 2590 O O . PRO A 1 339 ? 14.088 -47.770 -9.461 1.00 55.72 339 PRO A O 1
ATOM 2593 N N . LEU A 1 340 ? 14.013 -48.619 -7.372 1.00 55.75 340 LEU A N 1
ATOM 2594 C CA . LEU A 1 340 ? 14.973 -49.682 -7.639 1.00 55.75 340 LEU A CA 1
ATOM 2595 C C . LEU A 1 340 ? 14.417 -50.516 -8.802 1.00 55.75 340 LEU A C 1
ATOM 2597 O O . LEU A 1 340 ? 13.232 -50.860 -8.754 1.00 55.75 340 LEU A O 1
ATOM 2601 N N . PRO A 1 341 ? 15.214 -50.819 -9.843 1.00 58.75 341 PRO A N 1
ATOM 2602 C CA . PRO A 1 341 ? 14.767 -51.735 -10.876 1.00 58.75 341 PRO A CA 1
ATOM 2603 C C . PRO A 1 341 ? 14.352 -53.026 -10.179 1.00 58.75 341 PRO A C 1
ATOM 2605 O O . PRO A 1 341 ? 15.130 -53.587 -9.400 1.00 58.75 341 PRO A O 1
ATOM 2608 N N . GLU A 1 342 ? 13.101 -53.436 -10.392 1.00 60.53 342 GLU A N 1
ATOM 2609 C CA . GLU A 1 342 ? 12.591 -54.683 -9.844 1.00 60.53 342 GLU A CA 1
ATOM 2610 C C . GLU A 1 342 ? 13.584 -55.787 -10.194 1.00 60.53 342 GLU A C 1
ATOM 2612 O O . GLU A 1 342 ? 13.983 -55.955 -11.350 1.00 60.53 342 GLU A O 1
ATOM 2617 N N . ALA A 1 343 ? 14.052 -56.486 -9.164 1.00 51.41 343 ALA A N 1
ATOM 2618 C CA . ALA A 1 343 ? 14.963 -57.596 -9.319 1.00 51.41 343 ALA A CA 1
ATOM 2619 C C . ALA A 1 343 ? 14.267 -58.692 -10.139 1.00 51.41 343 ALA A C 1
ATOM 2621 O O . ALA A 1 343 ? 13.528 -59.507 -9.593 1.00 51.41 343 ALA A O 1
ATOM 2622 N N . GLY A 1 344 ? 14.500 -58.701 -11.452 1.00 53.50 344 GLY A N 1
ATOM 2623 C CA . GLY A 1 344 ? 14.115 -59.801 -12.327 1.00 53.50 344 GLY A CA 1
ATOM 2624 C C . GLY A 1 344 ? 13.554 -59.381 -13.681 1.00 53.50 344 GLY A C 1
ATOM 2625 O O . GLY A 1 344 ? 12.338 -59.276 -13.835 1.00 53.50 344 GLY A O 1
ATOM 2626 N N . LYS A 1 345 ? 14.441 -59.265 -14.676 1.00 37.62 345 LYS A N 1
ATOM 2627 C CA . LYS A 1 345 ? 14.366 -59.958 -15.976 1.00 37.62 345 LYS A CA 1
ATOM 2628 C C . LYS A 1 345 ? 15.644 -59.748 -16.776 1.00 37.62 345 LYS A C 1
ATOM 2630 O O . LYS A 1 345 ? 16.093 -58.586 -16.863 1.00 37.62 345 LYS A O 1
#

Radius of gyration: 38.03 Å; Cα contacts (8 Å, |Δi|>4): 267; chains: 1; bounding box: 99×111×89 Å

Solvent-accessible surface area (backbone atoms only — not comparable to full-atom values): 22261 Å² total; per-residue (Å²): 138,83,84,86,86,88,82,81,92,78,89,76,80,79,85,88,71,81,78,82,82,77,89,73,76,85,82,76,84,75,75,83,79,78,83,76,81,72,79,80,77,81,75,78,82,74,77,80,74,80,78,75,79,77,82,75,84,75,92,75,93,74,84,92,76,87,78,81,91,80,75,84,81,74,72,54,71,65,57,57,52,52,52,52,51,51,50,52,60,62,67,68,59,74,89,74,91,62,82,77,91,76,79,83,56,87,74,76,64,66,95,68,86,50,82,85,32,72,39,77,45,79,40,89,42,59,50,102,85,67,48,84,38,81,39,81,42,78,43,66,58,60,69,81,77,67,87,91,71,74,61,90,97,54,82,77,81,87,69,58,84,82,45,59,72,66,25,49,72,38,70,73,88,68,72,99,40,73,69,40,36,52,53,4,44,55,49,32,57,70,74,43,16,51,49,22,9,57,70,17,41,14,85,39,8,56,45,32,91,80,46,83,90,60,66,55,44,25,41,70,71,53,67,72,46,43,59,16,41,53,43,43,37,46,50,55,21,56,92,92,44,71,51,41,54,90,82,41,53,76,70,52,41,48,18,28,43,52,26,45,50,52,50,14,51,53,46,47,52,42,52,53,46,63,58,46,50,63,54,51,52,56,50,39,72,77,41,77,80,50,64,65,59,54,53,50,49,53,53,49,52,51,52,40,52,50,48,50,51,50,50,41,70,74,21,66,87,50,80,27,63,80,72,49,73,71,74,75,73,74,62,86,75,83,57,87,84,67,81,74,78,72,93,78,134

Secondary structure (DSSP, 8-state):
-----------------PPP---------------------------------------------PPP--------HHHHHHHHHHHHHHHS----SSPP--SS-TTTS-SSPPTT-EEEEEEEEE-TTS-EEEEEEEEESSPPPPTT---TT-PPP-S-TT-HHHHHH----S---HHHHHHHHHHHHHHTHHHH-SSS-GGGSTTTTTS--PPPSSSHHHHHS-HHHHHHHHHH-BTTBPP-TTTS-HHHHHHHHHHHHHHHHHHHHHHHHHHHHHHHHHHHHH-TT-HHHHHHHHHHHHHHHHHHHHHHHHS----SGGGS--S----S-SS--PPPPPS--

Nearest PDB structures (foldseek):
  6lod-assembly1_E  TM=7.457E-01  e=1.057E-05  Roseiflexus castenholzii DSM 13941
  8x2j-assembly1_E  TM=6.727E-01  e=3.223E-06  Chloroflexus aurantiacus J-10-fl
  7o9u-assembly1_A  TM=6.883E-01  e=3.730E-04  Thioalkalivibrio paradoxus ARh 1
  8a5p-assembly1_X  TM=2.495E-01  e=4.994E+00  Thermochaetoides thermophila

pLDDT: mean 73.4, std 22.91, range [25.08, 97.62]

Mean predicted aligned error: 18.11 Å

Sequence (345 aa):
MPSATRRNRSRVGWPTTRPSASRAGPRRWRLPMRNERRKAEGGRRKGCTNAVVAVRASHDRSPMSSPIISSAFRLPPSALVLAAMVLFLVACGNEKKDRGLEVLPDMFHTPAYESQDAGTIEVDARDAQGQPIKRTVHYPAMLTPPAGTVPRGFQPYPLAATDWAGAKLHRNPLPSLPAVLKHGQRDYLSYCAPCHGRDGDAANGYVAATFGGIPSLNGMSVLQLSEGEIYHTITMGKGRMYNLRAQITPERRWGVVHFLKVQALANVAAEDVAKLVPYIDSEIEKNPQDATLKVRREQILALAAEAKAALAGLGSVGNGHEFIPAPEPVPEYVGAQWPLPEAGK